Protein AF-W9Y4W4-F1 (afdb_monomer)

Structure (mmCIF, N/CA/C/O backbone):
data_AF-W9Y4W4-F1
#
_entry.id   AF-W9Y4W4-F1
#
loop_
_atom_site.group_PDB
_atom_site.id
_atom_site.type_symbol
_atom_site.label_atom_id
_atom_site.label_alt_id
_atom_site.label_comp_id
_atom_site.label_asym_id
_atom_site.label_entity_id
_atom_site.label_seq_id
_atom_site.pdbx_PDB_ins_code
_atom_site.Cartn_x
_atom_site.Cartn_y
_atom_site.Cartn_z
_atom_site.occupancy
_atom_site.B_iso_or_equiv
_atom_site.auth_seq_id
_atom_site.auth_comp_id
_atom_site.auth_asym_id
_atom_site.auth_atom_id
_atom_site.pdbx_PDB_model_num
ATOM 1 N N . MET A 1 1 ? -13.163 1.818 -2.578 1.00 93.75 1 MET A N 1
ATOM 2 C CA . MET A 1 1 ? -12.988 0.353 -2.459 1.00 93.75 1 MET A CA 1
ATOM 3 C C . MET A 1 1 ? -12.973 0.001 -0.982 1.00 93.75 1 MET A C 1
ATOM 5 O O . MET A 1 1 ? -12.399 0.767 -0.214 1.00 93.75 1 MET A O 1
ATOM 9 N N . GLU A 1 2 ? -13.609 -1.094 -0.574 1.00 96.19 2 GLU A N 1
ATOM 10 C CA . GLU A 1 2 ? -13.559 -1.544 0.822 1.00 96.19 2 GLU A CA 1
ATOM 11 C C . GLU A 1 2 ? -12.212 -2.190 1.149 1.00 96.19 2 GLU A C 1
ATOM 13 O O . GLU A 1 2 ? -11.606 -2.864 0.308 1.00 96.19 2 GLU A O 1
ATOM 18 N N . GLY A 1 3 ? -11.747 -1.978 2.376 1.00 96.75 3 GLY A N 1
ATOM 19 C CA . GLY A 1 3 ? -10.592 -2.680 2.899 1.00 96.75 3 GLY A CA 1
ATOM 20 C C . GLY A 1 3 ? -10.661 -2.939 4.397 1.00 96.75 3 GLY A C 1
ATOM 21 O O . GLY A 1 3 ? -11.363 -2.245 5.141 1.00 96.75 3 GLY A O 1
ATOM 22 N N . ARG A 1 4 ? -9.916 -3.952 4.841 1.00 97.06 4 ARG A N 1
ATOM 23 C CA . ARG A 1 4 ? -9.850 -4.387 6.238 1.00 97.06 4 ARG A CA 1
ATOM 24 C C . ARG A 1 4 ? -8.470 -4.906 6.640 1.00 97.06 4 ARG A C 1
ATOM 26 O O . ARG A 1 4 ? -7.630 -5.224 5.799 1.00 97.06 4 ARG A O 1
ATOM 33 N N . CYS A 1 5 ? -8.241 -5.019 7.946 1.00 97.50 5 CYS A N 1
ATOM 34 C CA . CYS A 1 5 ? -7.154 -5.843 8.479 1.00 97.50 5 CYS A CA 1
ATOM 35 C C . CYS A 1 5 ? -7.545 -7.329 8.561 1.00 97.50 5 CYS A C 1
ATOM 37 O O . CYS A 1 5 ? -8.724 -7.669 8.469 1.00 97.50 5 CYS A O 1
ATOM 39 N N . GLN A 1 6 ? -6.572 -8.209 8.819 1.00 96.88 6 GLN A N 1
ATOM 40 C CA . GLN A 1 6 ? -6.800 -9.655 8.930 1.00 96.88 6 GLN A CA 1
ATOM 41 C C . GLN A 1 6 ? -7.912 -10.018 9.930 1.00 96.88 6 GLN A C 1
ATOM 43 O O . GLN A 1 6 ? -8.787 -10.805 9.592 1.00 96.88 6 GLN A O 1
ATOM 48 N N . CYS A 1 7 ? -7.917 -9.427 11.131 1.00 95.62 7 CYS A N 1
ATOM 49 C CA . CYS A 1 7 ? -8.931 -9.724 12.153 1.00 95.62 7 CYS A CA 1
ATOM 50 C C . CYS A 1 7 ? -10.261 -8.971 11.971 1.00 95.62 7 CYS A C 1
ATOM 52 O O . CYS A 1 7 ? -11.157 -9.100 12.798 1.00 95.62 7 CYS A O 1
ATOM 54 N N . GLY A 1 8 ? -10.390 -8.122 10.945 1.00 93.31 8 GLY A N 1
ATOM 55 C CA . GLY A 1 8 ? -11.617 -7.372 10.660 1.00 93.31 8 GLY A CA 1
ATOM 56 C C . GLY A 1 8 ? -11.954 -6.224 11.623 1.00 93.31 8 GLY A C 1
ATOM 57 O O . GLY A 1 8 ? -12.929 -5.513 11.373 1.00 93.31 8 GLY A O 1
ATOM 58 N N . ALA A 1 9 ? -11.160 -6.003 12.677 1.00 92.94 9 ALA A N 1
ATOM 59 C CA . ALA A 1 9 ? -11.356 -4.902 13.625 1.00 92.94 9 ALA A CA 1
ATOM 60 C C . ALA A 1 9 ? -11.150 -3.522 12.980 1.00 92.94 9 ALA A C 1
ATOM 62 O O . ALA A 1 9 ? -11.857 -2.568 13.298 1.00 92.94 9 ALA A O 1
ATOM 63 N N . VAL A 1 10 ? -10.203 -3.428 12.039 1.00 94.81 10 VAL A N 1
ATOM 64 C CA . VAL A 1 10 ? -10.016 -2.231 11.216 1.00 94.81 10 VAL A CA 1
ATOM 65 C C . VAL A 1 10 ? -10.739 -2.410 9.891 1.00 94.81 10 VAL A C 1
ATOM 67 O O . VAL A 1 10 ? -10.433 -3.352 9.159 1.00 94.81 10 VAL A O 1
ATOM 70 N N . ARG A 1 11 ? -11.643 -1.485 9.562 1.00 95.62 11 ARG A N 1
ATOM 71 C CA . ARG A 1 11 ? -12.344 -1.390 8.274 1.00 95.62 11 ARG A CA 1
ATOM 72 C C . ARG A 1 11 ? -12.311 0.047 7.765 1.00 95.62 11 ARG A C 1
ATOM 74 O O . ARG A 1 11 ? -12.358 1.001 8.542 1.00 95.62 11 ARG A O 1
ATOM 81 N N . PHE A 1 12 ? -12.204 0.210 6.454 1.00 95.62 12 PHE A N 1
ATOM 82 C CA . PHE A 1 12 ? -12.155 1.521 5.818 1.00 95.62 12 PHE A CA 1
ATOM 83 C C . PHE A 1 12 ? -12.656 1.466 4.378 1.00 95.62 12 PHE A C 1
ATOM 85 O O . PHE A 1 12 ? -12.618 0.426 3.723 1.00 95.62 12 PHE A O 1
ATOM 92 N N . THR A 1 13 ? -13.088 2.618 3.871 1.00 95.81 13 THR A N 1
ATOM 93 C CA . THR A 1 13 ? -13.422 2.793 2.455 1.00 95.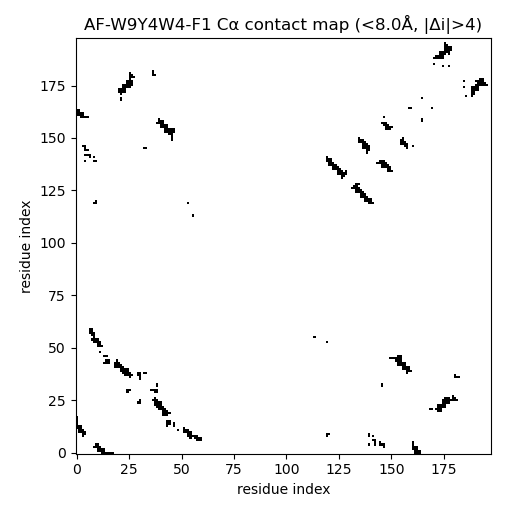81 13 THR A CA 1
ATOM 94 C C . THR A 1 13 ? -12.447 3.773 1.819 1.00 95.81 13 THR A C 1
ATOM 96 O O . THR A 1 13 ? -12.299 4.906 2.276 1.00 95.81 13 THR A O 1
ATOM 99 N N . THR A 1 14 ? -11.766 3.345 0.757 1.00 96.00 14 THR A N 1
ATOM 100 C CA . THR A 1 14 ? -10.918 4.231 -0.048 1.00 96.00 14 THR A CA 1
ATOM 101 C C . THR A 1 14 ? -11.782 5.210 -0.858 1.00 96.00 14 THR A C 1
ATOM 103 O O . THR A 1 14 ? -12.896 4.852 -1.255 1.00 96.00 14 THR A O 1
ATOM 106 N N . PRO A 1 15 ? -11.284 6.424 -1.164 1.00 95.62 15 PRO A N 1
ATOM 107 C CA . PRO A 1 15 ? -12.077 7.486 -1.793 1.00 95.62 15 PRO A CA 1
ATOM 108 C C . PRO A 1 15 ? -12.501 7.193 -3.239 1.00 95.62 15 PRO A C 1
ATOM 110 O O . PRO A 1 15 ? -13.361 7.886 -3.770 1.00 95.62 15 PRO A O 1
ATOM 113 N N . LEU A 1 16 ? -11.906 6.186 -3.887 1.00 96.31 16 LEU A N 1
ATOM 114 C CA . LEU A 1 16 ? -12.218 5.787 -5.260 1.00 96.31 16 LEU A CA 1
ATOM 115 C C . LEU A 1 16 ? -12.533 4.290 -5.328 1.00 96.31 16 LEU A C 1
ATOM 117 O O . LEU A 1 16 ? -12.029 3.489 -4.538 1.00 96.31 16 LEU A O 1
ATOM 121 N N . ALA A 1 17 ? -13.345 3.885 -6.305 1.00 94.44 17 ALA A N 1
ATOM 122 C CA . ALA A 1 17 ? -13.638 2.472 -6.555 1.00 94.44 17 ALA A CA 1
ATOM 123 C C . ALA A 1 17 ? -12.413 1.693 -7.069 1.00 94.44 17 ALA A C 1
ATOM 125 O O . ALA A 1 17 ? -12.273 0.516 -6.756 1.00 94.44 17 ALA A O 1
ATOM 126 N N . ARG A 1 18 ? -11.506 2.358 -7.796 1.00 96.12 18 ARG A N 1
ATOM 127 C CA . ARG A 1 18 ? -10.230 1.808 -8.279 1.00 96.12 18 ARG A CA 1
ATOM 128 C C . ARG A 1 18 ? -9.067 2.731 -7.891 1.00 96.12 18 ARG A C 1
ATOM 130 O O . ARG A 1 18 ? -9.280 3.941 -7.786 1.00 96.12 18 ARG A O 1
ATOM 137 N N . PRO A 1 19 ? -7.862 2.191 -7.645 1.00 97.44 19 PRO A N 1
ATOM 138 C CA . PRO A 1 19 ? -6.683 3.000 -7.358 1.00 97.44 19 PRO A CA 1
ATOM 139 C C . PRO A 1 19 ? -6.225 3.791 -8.585 1.00 97.44 19 PRO A C 1
ATOM 141 O O . PRO A 1 19 ? -6.471 3.397 -9.722 1.00 97.44 19 PRO A O 1
ATOM 144 N N . LEU A 1 20 ? -5.509 4.887 -8.341 1.00 96.25 20 LEU A N 1
ATOM 145 C CA . LEU A 1 20 ? -4.859 5.691 -9.379 1.00 96.25 20 LEU A CA 1
ATOM 146 C C . LEU A 1 20 ? -3.700 4.935 -10.036 1.00 96.25 20 LEU A C 1
ATOM 148 O O . LEU A 1 20 ? -3.440 5.106 -11.222 1.00 96.25 20 LEU A O 1
ATOM 152 N N . LYS A 1 21 ? -2.981 4.129 -9.248 1.00 95.81 21 LYS A N 1
ATOM 153 C CA . LYS A 1 21 ? -1.865 3.301 -9.711 1.00 95.81 21 LYS A CA 1
ATOM 154 C C . LYS A 1 21 ? -1.644 2.120 -8.770 1.00 95.81 21 LYS A C 1
ATOM 156 O O . LYS A 1 21 ? -1.859 2.242 -7.562 1.00 95.81 21 LYS A O 1
ATOM 161 N N . MET A 1 22 ? -1.186 1.004 -9.325 1.00 97.31 22 MET A N 1
ATOM 162 C CA . MET A 1 22 ? -0.750 -0.177 -8.583 1.00 97.31 22 MET A CA 1
ATOM 163 C C . MET A 1 22 ? 0.762 -0.336 -8.708 1.00 97.31 22 MET A C 1
ATOM 165 O O . MET A 1 22 ? 1.320 -0.183 -9.793 1.00 97.31 22 MET A O 1
ATOM 169 N N . TYR A 1 23 ? 1.413 -0.665 -7.595 1.00 97.38 23 TYR A N 1
ATOM 170 C CA . TYR A 1 23 ? 2.838 -0.965 -7.550 1.00 97.38 23 TYR A CA 1
ATOM 171 C C . TYR A 1 23 ? 3.098 -2.321 -6.906 1.00 97.38 23 TYR A C 1
ATOM 173 O O . TYR A 1 23 ? 2.574 -2.625 -5.829 1.00 97.38 23 TYR A O 1
ATOM 181 N N . VAL A 1 24 ? 3.996 -3.081 -7.529 1.00 98.12 24 VAL A N 1
ATOM 182 C CA . VAL A 1 24 ? 4.630 -4.271 -6.957 1.00 98.12 24 VAL A CA 1
ATOM 183 C C . VAL A 1 24 ? 6.098 -3.937 -6.705 1.00 98.12 24 VAL A C 1
ATOM 185 O O . VAL A 1 24 ? 6.908 -3.849 -7.628 1.00 98.12 24 VAL A O 1
ATOM 188 N N . CYS A 1 25 ? 6.449 -3.699 -5.443 1.00 97.12 25 CYS A N 1
ATOM 189 C CA . CYS A 1 25 ? 7.786 -3.261 -5.054 1.00 97.12 25 CYS A CA 1
ATOM 190 C C . CYS A 1 25 ? 8.626 -4.412 -4.499 1.00 97.12 25 CYS A C 1
ATOM 192 O O . CYS A 1 25 ? 8.253 -5.055 -3.515 1.00 97.12 25 CYS A O 1
ATOM 194 N N . HIS A 1 26 ? 9.807 -4.609 -5.084 1.00 97.81 26 HIS A N 1
ATOM 195 C CA . HIS A 1 26 ? 10.728 -5.705 -4.759 1.00 97.81 26 HIS A CA 1
ATOM 196 C C . HIS A 1 26 ? 11.852 -5.297 -3.793 1.00 97.81 26 HIS A C 1
ATOM 198 O O . HIS A 1 26 ? 12.770 -6.073 -3.519 1.00 97.81 26 HIS A O 1
ATOM 204 N N . CYS A 1 27 ? 11.823 -4.072 -3.258 1.00 94.56 27 CYS A N 1
ATOM 205 C CA . CYS A 1 27 ? 12.854 -3.615 -2.330 1.00 94.56 27 CYS A CA 1
ATOM 206 C C . CYS A 1 27 ? 12.782 -4.359 -0.983 1.00 94.56 27 CYS A C 1
ATOM 208 O O . CYS A 1 27 ? 11.729 -4.850 -0.569 1.00 94.56 27 CYS A O 1
ATOM 210 N N . LEU A 1 28 ? 13.908 -4.417 -0.261 1.00 93.50 28 LEU A N 1
ATOM 211 C CA . LEU A 1 28 ? 13.979 -5.128 1.023 1.00 93.50 28 LEU A CA 1
ATOM 212 C C . LEU A 1 28 ? 13.028 -4.554 2.078 1.00 93.50 28 LEU A C 1
ATOM 214 O O . LEU A 1 28 ? 12.517 -5.307 2.898 1.00 93.50 28 LEU A O 1
ATOM 218 N N . GLU A 1 29 ? 12.764 -3.248 2.050 1.00 91.38 29 GLU A N 1
ATOM 219 C CA . GLU A 1 29 ? 11.832 -2.616 2.987 1.00 91.38 29 GLU A CA 1
ATOM 220 C C . GLU A 1 29 ? 10.394 -3.082 2.742 1.00 91.38 29 GLU A C 1
ATOM 222 O O . GLU A 1 29 ? 9.710 -3.502 3.670 1.00 91.38 29 GLU A O 1
ATOM 227 N N . CYS A 1 30 ? 9.947 -3.098 1.483 1.00 93.50 30 CYS A N 1
ATOM 228 C CA . CYS A 1 30 ? 8.617 -3.586 1.126 1.00 93.50 30 CYS A CA 1
ATOM 229 C C . CYS A 1 30 ? 8.465 -5.086 1.394 1.00 93.50 30 CYS A C 1
ATOM 231 O O . CYS A 1 30 ? 7.404 -5.507 1.852 1.00 93.50 30 CYS A O 1
ATOM 233 N N . ARG A 1 31 ? 9.524 -5.879 1.192 1.00 96.12 31 ARG A N 1
ATOM 234 C CA . ARG A 1 31 ? 9.557 -7.301 1.569 1.00 96.12 31 ARG A CA 1
ATOM 235 C C . ARG A 1 31 ? 9.422 -7.506 3.074 1.00 96.12 31 ARG A C 1
ATOM 237 O O . ARG A 1 31 ? 8.567 -8.266 3.508 1.00 96.12 31 ARG A O 1
ATOM 244 N N . ARG A 1 32 ? 10.206 -6.785 3.881 1.00 93.62 32 ARG A N 1
ATOM 245 C CA . ARG A 1 32 ? 10.118 -6.833 5.352 1.00 93.62 32 ARG A CA 1
ATOM 246 C C . ARG A 1 32 ? 8.751 -6.392 5.848 1.00 93.62 32 ARG A C 1
ATOM 248 O O . ARG A 1 32 ? 8.171 -7.044 6.704 1.00 93.62 32 ARG A O 1
ATOM 255 N N . GLN A 1 33 ? 8.226 -5.306 5.290 1.00 92.06 33 GLN A N 1
ATOM 256 C CA . GLN A 1 33 ? 6.945 -4.760 5.706 1.00 92.06 33 GLN A CA 1
ATOM 257 C C . G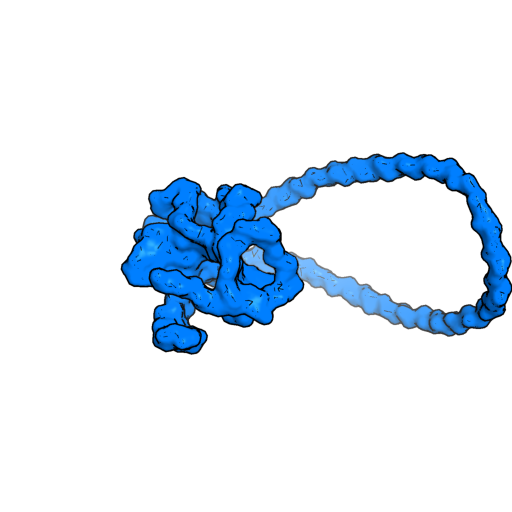LN A 1 33 ? 5.773 -5.704 5.415 1.00 92.06 33 GLN A C 1
ATOM 259 O O . GLN A 1 33 ? 4.829 -5.754 6.199 1.00 92.06 33 GLN A O 1
ATOM 264 N N . SER A 1 34 ? 5.806 -6.385 4.271 1.00 94.81 34 SER A N 1
ATOM 265 C CA . SER A 1 34 ? 4.752 -7.314 3.848 1.00 94.81 34 SER A CA 1
ATOM 266 C C . SER A 1 34 ? 4.975 -8.747 4.325 1.00 94.81 34 SER A C 1
ATOM 268 O O . SER A 1 34 ? 4.089 -9.571 4.136 1.00 94.81 34 SER A O 1
ATOM 270 N N . ALA A 1 35 ? 6.150 -9.047 4.890 1.00 96.12 35 ALA A N 1
ATOM 271 C CA . ALA A 1 35 ? 6.622 -10.408 5.137 1.00 96.12 35 ALA A CA 1
ATOM 272 C C . ALA A 1 35 ? 6.484 -11.329 3.901 1.00 96.12 35 ALA A C 1
ATOM 274 O O . ALA A 1 35 ? 6.226 -12.521 4.030 1.00 96.12 35 ALA A O 1
ATOM 275 N N . SER A 1 36 ? 6.653 -10.774 2.694 1.00 97.31 36 SER A N 1
ATOM 276 C CA . SER A 1 36 ? 6.447 -11.470 1.417 1.00 97.31 36 SER A CA 1
ATOM 277 C C . SER A 1 36 ? 7.614 -11.248 0.443 1.00 97.31 36 SER A C 1
ATOM 279 O O . SER A 1 36 ? 8.563 -10.502 0.716 1.00 97.31 36 SER A O 1
ATOM 281 N N . ALA A 1 37 ? 7.568 -11.912 -0.715 1.00 97.81 37 ALA A N 1
ATOM 282 C CA . ALA A 1 37 ? 8.551 -11.767 -1.789 1.00 97.81 37 ALA A CA 1
ATOM 283 C C . ALA A 1 37 ? 8.599 -10.342 -2.371 1.00 97.81 37 ALA A C 1
ATOM 285 O O . ALA A 1 37 ? 9.634 -9.922 -2.889 1.00 97.81 37 ALA A O 1
ATOM 286 N N . PHE A 1 38 ? 7.505 -9.590 -2.240 1.00 98.00 38 PHE A N 1
ATOM 287 C CA . PHE A 1 38 ? 7.347 -8.203 -2.671 1.00 98.00 38 PHE A CA 1
ATOM 288 C C . PHE A 1 38 ? 6.213 -7.532 -1.884 1.00 98.00 38 PHE A C 1
ATOM 290 O O . PHE A 1 38 ? 5.351 -8.200 -1.318 1.00 98.00 38 PHE A O 1
ATOM 297 N N . GLY A 1 39 ? 6.185 -6.199 -1.870 1.00 97.50 39 GLY A N 1
ATOM 298 C CA . GLY A 1 39 ? 5.056 -5.436 -1.337 1.00 97.50 39 GLY A CA 1
ATOM 299 C C . GLY A 1 39 ? 4.112 -4.981 -2.447 1.00 97.50 39 GLY A C 1
ATOM 300 O O . GLY A 1 39 ? 4.552 -4.318 -3.383 1.00 97.50 39 GLY A O 1
ATOM 301 N N . VAL A 1 40 ? 2.816 -5.272 -2.309 1.00 98.06 40 VAL A N 1
ATOM 302 C CA . VAL A 1 40 ? 1.760 -4.742 -3.188 1.00 98.06 40 VAL A CA 1
ATOM 303 C C . VAL A 1 40 ? 1.167 -3.486 -2.566 1.00 98.06 40 VAL A C 1
ATOM 305 O O 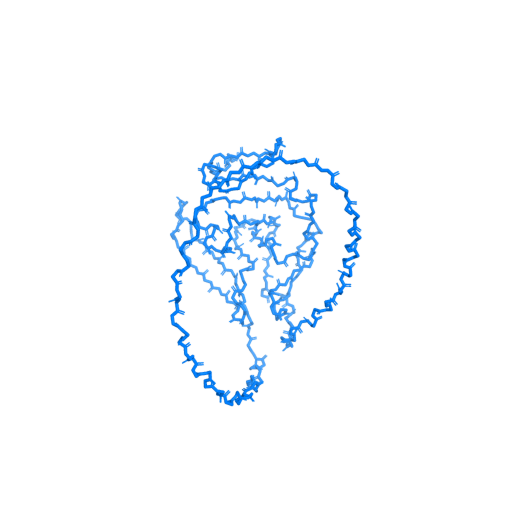. VAL A 1 40 ? 0.783 -3.480 -1.392 1.00 98.06 40 VAL A O 1
ATOM 308 N N . THR A 1 41 ? 1.098 -2.403 -3.331 1.00 97.12 41 THR A N 1
ATOM 309 C CA . THR A 1 41 ? 0.552 -1.122 -2.873 1.00 97.12 41 THR A CA 1
ATOM 310 C C . THR A 1 41 ? -0.350 -0.502 -3.932 1.00 97.12 41 THR A C 1
ATOM 312 O O . THR A 1 41 ? 0.011 -0.434 -5.103 1.00 97.12 41 THR A O 1
ATOM 315 N N . ALA A 1 42 ? -1.496 -0.006 -3.484 1.00 97.75 42 ALA A N 1
ATOM 316 C CA . ALA A 1 42 ? -2.479 0.717 -4.267 1.00 97.75 42 ALA A CA 1
ATOM 317 C C . ALA A 1 42 ? -2.449 2.204 -3.893 1.00 97.75 42 ALA A C 1
ATOM 319 O O . ALA A 1 42 ? -2.526 2.561 -2.713 1.00 97.75 42 ALA A O 1
ATOM 320 N N . ILE A 1 43 ? -2.327 3.076 -4.890 1.00 97.00 43 ILE A N 1
ATOM 321 C CA . ILE A 1 43 ? -2.268 4.525 -4.693 1.00 97.00 43 ILE A CA 1
ATOM 322 C C . ILE A 1 43 ? -3.668 5.119 -4.804 1.00 97.00 43 ILE A C 1
ATOM 324 O O . ILE A 1 43 ? -4.355 4.924 -5.804 1.00 97.00 43 ILE A O 1
ATOM 328 N N . PHE A 1 44 ? -4.071 5.887 -3.797 1.00 97.44 44 PHE A N 1
ATOM 329 C CA . PHE A 1 44 ? -5.332 6.629 -3.775 1.00 97.44 44 PHE A CA 1
ATOM 330 C C . PHE A 1 44 ? -5.078 8.110 -3.455 1.00 97.44 44 PHE A C 1
ATOM 332 O O . PHE A 1 44 ? -4.043 8.429 -2.856 1.00 97.44 44 PHE A O 1
ATOM 339 N N . PRO A 1 45 ? -6.012 9.022 -3.801 1.00 96.69 45 PRO A N 1
ATOM 340 C CA . PRO A 1 45 ? -6.028 10.371 -3.239 1.00 96.69 45 PRO A CA 1
ATOM 341 C C . PRO A 1 45 ? -5.938 10.338 -1.712 1.00 96.69 45 PRO A C 1
ATOM 343 O O . PRO A 1 45 ? -6.373 9.368 -1.086 1.00 96.69 45 PRO A O 1
ATOM 346 N N . ALA A 1 46 ? -5.379 11.387 -1.112 1.00 93.88 46 ALA A N 1
ATOM 347 C CA . ALA A 1 46 ? -5.215 11.442 0.335 1.00 93.88 46 ALA A CA 1
ATOM 348 C C . ALA A 1 46 ? -6.551 11.254 1.086 1.00 93.88 46 ALA A C 1
ATOM 350 O O . ALA A 1 46 ? -7.535 11.938 0.810 1.00 93.88 46 ALA A O 1
ATOM 351 N N . PHE A 1 47 ? -6.571 10.333 2.053 1.00 93.56 47 PHE A N 1
ATOM 352 C CA . PHE A 1 47 ? -7.677 10.134 2.993 1.00 93.56 47 PHE A CA 1
ATOM 353 C C . PHE A 1 47 ? -7.146 9.663 4.355 1.00 93.56 47 PHE A C 1
ATOM 355 O O . PHE A 1 47 ? -6.006 9.209 4.458 1.00 93.56 47 PHE A O 1
ATOM 362 N N . SER A 1 48 ? -7.964 9.781 5.405 1.00 90.75 48 SER A N 1
ATOM 363 C CA . SER A 1 48 ? -7.595 9.386 6.771 1.00 90.75 48 SER A CA 1
ATOM 364 C C . SER A 1 48 ? -8.401 8.182 7.250 1.00 90.75 48 SER A C 1
ATOM 366 O O . SER A 1 48 ? -9.620 8.131 7.064 1.00 90.75 48 SER A O 1
ATOM 368 N N . LEU A 1 49 ? -7.725 7.241 7.919 1.00 89.81 49 LEU A N 1
ATOM 369 C CA . LEU A 1 49 ? -8.370 6.103 8.581 1.00 89.81 49 LEU A CA 1
ATOM 370 C C . LEU A 1 49 ? -9.079 6.505 9.879 1.00 89.81 49 LEU A C 1
ATOM 372 O O . LEU A 1 49 ? -10.071 5.881 10.239 1.00 89.81 49 LEU A O 1
ATOM 376 N N . SER A 1 50 ? -8.625 7.569 10.548 1.00 78.12 50 SER A N 1
ATOM 377 C CA . SER A 1 50 ? -9.207 8.036 11.815 1.00 78.12 50 SER A CA 1
ATOM 378 C C . SER A 1 50 ? -10.666 8.491 11.680 1.00 78.12 50 SER A C 1
ATOM 380 O O . SER A 1 50 ? -11.386 8.544 12.667 1.00 78.12 50 SER A O 1
ATOM 382 N N . ASN A 1 51 ? -11.123 8.785 10.458 1.00 74.62 51 ASN A N 1
ATOM 383 C CA . ASN A 1 51 ? -12.495 9.222 10.182 1.00 74.62 51 ASN A CA 1
ATOM 384 C C . ASN A 1 51 ? -13.451 8.054 9.855 1.00 74.62 51 ASN A C 1
ATOM 386 O O . ASN A 1 51 ? -14.567 8.291 9.396 1.00 74.62 51 ASN A O 1
ATOM 390 N N . GLN A 1 52 ? -13.019 6.800 10.016 1.00 74.88 52 GLN A N 1
ATOM 391 C CA . GLN A 1 52 ? -13.769 5.610 9.597 1.00 74.88 52 GLN A CA 1
ATOM 392 C C . GLN A 1 52 ? -14.375 4.887 10.809 1.00 74.88 52 GLN A C 1
ATOM 394 O O . GLN A 1 52 ? -13.719 4.741 11.841 1.00 74.88 52 GLN A O 1
ATOM 399 N N . LYS A 1 53 ? -15.619 4.401 10.683 1.00 70.88 53 LYS A N 1
ATOM 400 C CA . LYS A 1 53 ? -16.275 3.600 11.731 1.00 70.88 53 LYS A CA 1
ATOM 401 C C . LYS A 1 53 ? -15.594 2.233 11.834 1.00 70.88 53 LYS A C 1
ATOM 403 O O . LYS A 1 53 ? -15.605 1.477 10.866 1.00 70.88 53 LYS A O 1
ATOM 408 N N . GLN A 1 54 ? -15.026 1.925 12.997 1.00 81.44 54 GLN A N 1
ATOM 409 C CA . GLN A 1 54 ? -14.351 0.649 13.250 1.00 81.44 54 GLN A CA 1
ATOM 410 C C . GLN A 1 54 ? -15.317 -0.390 13.826 1.00 81.44 54 GLN A C 1
ATOM 412 O O . GLN A 1 54 ? -16.260 -0.043 14.542 1.00 81.44 54 GLN A O 1
ATOM 417 N N . SER A 1 55 ? -15.098 -1.664 13.488 1.00 65.12 55 SER A N 1
ATOM 418 C CA . SER A 1 55 ? -15.910 -2.770 14.005 1.00 65.12 55 SER A CA 1
ATOM 419 C C . SER A 1 55 ? -15.440 -3.140 15.409 1.00 65.12 55 SER A C 1
ATOM 421 O O . SER A 1 55 ? -14.251 -3.372 15.616 1.00 65.12 55 SER A O 1
ATOM 423 N N . ARG A 1 56 ? -16.376 -3.221 16.361 1.00 60.22 56 ARG A N 1
ATOM 424 C CA . ARG A 1 56 ? -16.100 -3.579 17.766 1.00 60.22 56 ARG A CA 1
ATOM 425 C C . ARG A 1 56 ? -15.938 -5.081 18.003 1.00 60.22 56 ARG A C 1
ATOM 427 O O . ARG A 1 56 ? -15.442 -5.470 19.050 1.00 60.22 56 ARG A O 1
ATOM 434 N N . THR A 1 57 ? -16.319 -5.914 17.039 1.00 54.03 57 THR A N 1
ATOM 435 C CA . THR A 1 57 ? -16.223 -7.369 17.166 1.00 54.03 57 THR A CA 1
ATOM 436 C C . THR A 1 57 ? -15.115 -7.866 16.249 1.00 54.03 57 THR A C 1
ATOM 438 O O . THR A 1 57 ? -15.265 -7.865 15.025 1.00 54.03 57 THR A O 1
ATOM 441 N N . ALA A 1 58 ? -13.985 -8.256 16.839 1.00 52.06 58 ALA A N 1
ATOM 442 C CA . ALA A 1 58 ? -12.953 -9.039 16.171 1.00 52.06 58 ALA A CA 1
ATOM 443 C C . ALA A 1 58 ? -13.400 -10.508 16.117 1.00 52.06 58 ALA A C 1
ATOM 445 O O . ALA A 1 58 ? -12.765 -11.379 16.697 1.00 52.06 58 ALA A O 1
ATOM 446 N N . THR A 1 59 ? -14.537 -10.795 15.485 1.00 46.25 59 THR A N 1
ATOM 447 C CA . THR A 1 59 ? -14.883 -12.178 15.162 1.00 46.25 59 THR A CA 1
ATOM 448 C C . THR A 1 59 ? -14.093 -12.555 13.921 1.00 46.25 59 THR A C 1
ATOM 450 O O . THR A 1 59 ? -14.275 -11.970 12.851 1.00 46.25 59 THR A O 1
ATOM 453 N N . VAL A 1 60 ? -13.168 -13.502 14.082 1.00 46.38 60 VAL A N 1
ATOM 454 C CA . VAL A 1 60 ? -12.535 -14.185 12.953 1.00 46.38 60 VAL A CA 1
ATOM 455 C C . VAL A 1 60 ? -13.676 -14.726 12.082 1.00 46.38 60 VAL A C 1
ATOM 457 O O . VAL A 1 60 ? -14.535 -15.427 12.617 1.00 46.38 60 VAL A O 1
ATOM 460 N N . PRO A 1 61 ? -13.771 -14.363 10.791 1.00 44.16 61 PRO A N 1
ATOM 461 C CA . PRO A 1 61 ? -14.762 -14.978 9.927 1.00 44.16 61 PRO A CA 1
ATOM 462 C C . PRO A 1 61 ? -14.429 -16.467 9.828 1.00 44.16 61 PRO A C 1
ATOM 464 O O . PRO A 1 61 ? -13.309 -16.823 9.461 1.00 44.16 61 PRO A O 1
ATOM 467 N N . GLU A 1 62 ? -15.390 -17.309 10.198 1.00 38.81 62 GLU A N 1
ATOM 468 C CA . GLU A 1 62 ? -15.345 -18.749 9.975 1.00 38.81 62 GLU A CA 1
ATOM 469 C C . GLU A 1 62 ? -15.164 -18.966 8.468 1.00 38.81 62 GLU A C 1
ATOM 471 O O . GLU A 1 62 ? -16.013 -18.589 7.657 1.00 38.81 62 GLU A O 1
ATOM 476 N N . VAL A 1 63 ? -13.984 -19.442 8.077 1.00 43.03 63 VAL A N 1
ATOM 477 C CA . VAL A 1 63 ? -13.715 -19.819 6.694 1.00 43.03 63 VAL A CA 1
ATOM 478 C C . VAL A 1 63 ? -14.458 -21.125 6.443 1.00 43.03 63 VAL A C 1
ATOM 480 O O . VAL A 1 63 ? -14.074 -22.160 6.975 1.00 43.03 63 VAL A O 1
ATOM 483 N N . GLU A 1 64 ? -15.534 -21.088 5.655 1.00 36.41 64 GLU A N 1
ATOM 484 C CA . GLU A 1 64 ? -16.121 -22.314 5.114 1.00 36.41 64 GLU A CA 1
ATOM 485 C C . GLU A 1 64 ? -15.094 -22.953 4.167 1.00 36.41 64 GLU A C 1
ATOM 487 O O . GLU A 1 64 ? -14.909 -22.525 3.022 1.00 36.41 64 GLU A O 1
ATOM 492 N N . GLU A 1 65 ? -14.383 -23.964 4.668 1.00 40.22 65 GLU A N 1
ATOM 493 C CA . GLU A 1 65 ? -13.629 -24.908 3.852 1.00 40.22 65 GLU A CA 1
ATOM 494 C C . GLU A 1 65 ? -14.622 -25.615 2.926 1.00 40.22 65 GLU A C 1
ATOM 496 O O . GLU A 1 65 ? -15.380 -26.500 3.319 1.00 40.22 65 GLU A O 1
ATOM 501 N N . THR A 1 66 ? -14.656 -25.191 1.665 1.00 37.19 66 THR A N 1
ATOM 502 C CA . THR A 1 66 ? -15.326 -25.973 0.632 1.00 37.19 66 THR A CA 1
ATOM 503 C C . THR A 1 66 ? -14.378 -27.090 0.223 1.00 37.19 66 THR A C 1
ATOM 505 O O . THR A 1 66 ? -13.450 -26.890 -0.563 1.00 37.19 66 THR A O 1
ATOM 508 N N . ASP A 1 67 ? -14.608 -28.273 0.794 1.00 38.53 67 ASP A N 1
ATOM 509 C CA . ASP A 1 67 ? -13.952 -29.520 0.410 1.00 38.53 67 ASP A CA 1
ATOM 510 C C . ASP A 1 67 ? -14.108 -29.749 -1.097 1.00 38.53 67 ASP A C 1
ATOM 512 O O . ASP A 1 67 ? -15.128 -30.229 -1.605 1.00 38.53 67 ASP A O 1
ATOM 516 N N . SER A 1 68 ? -13.061 -29.411 -1.842 1.00 41.19 68 SER A N 1
ATOM 517 C CA . SER A 1 68 ? -12.930 -29.781 -3.242 1.00 41.19 68 SER A CA 1
ATOM 518 C C . SER A 1 68 ? -12.498 -31.243 -3.297 1.00 41.19 68 SER A C 1
ATOM 520 O O . SER A 1 68 ? -11.314 -31.576 -3.322 1.00 41.19 68 SER A O 1
ATOM 522 N N . LYS A 1 69 ? -13.495 -32.138 -3.311 1.00 35.53 69 LYS A N 1
ATOM 523 C CA . LYS A 1 69 ? -13.314 -33.557 -3.639 1.00 35.53 69 LYS A CA 1
ATOM 524 C C . LYS A 1 69 ? -12.498 -33.685 -4.923 1.00 35.53 69 LYS A C 1
ATOM 526 O O . LYS A 1 69 ? -12.956 -33.343 -6.011 1.00 35.53 69 LYS A O 1
ATOM 531 N N . THR A 1 70 ? -11.279 -34.187 -4.781 1.00 36.75 70 THR A N 1
ATOM 532 C CA . THR A 1 70 ? -10.412 -34.565 -5.892 1.00 36.75 70 THR A CA 1
ATOM 533 C C . THR A 1 70 ? -10.722 -36.016 -6.248 1.00 36.75 70 THR A C 1
ATOM 535 O O . THR A 1 70 ? -10.227 -36.941 -5.606 1.00 36.75 70 THR A O 1
ATOM 538 N N . ASP A 1 71 ? -11.547 -36.237 -7.272 1.00 36.06 71 ASP A N 1
ATOM 539 C CA . ASP A 1 71 ? -11.713 -37.568 -7.861 1.00 36.06 71 ASP A CA 1
ATOM 540 C C . ASP A 1 71 ? -10.465 -37.907 -8.685 1.00 36.06 71 ASP A C 1
ATOM 542 O O . ASP A 1 71 ? -10.357 -37.628 -9.880 1.00 36.06 71 ASP A O 1
ATOM 546 N N . SER A 1 72 ? -9.489 -38.514 -8.013 1.00 39.12 72 SER A N 1
ATOM 547 C CA . SER A 1 72 ? -8.352 -39.165 -8.654 1.00 39.12 72 SER A CA 1
ATOM 548 C C . SER A 1 72 ? -8.821 -40.496 -9.240 1.00 39.12 72 SER A C 1
ATOM 550 O O . SER A 1 72 ? -8.850 -41.516 -8.555 1.00 39.12 72 SER A O 1
ATOM 552 N N . LYS A 1 73 ? -9.206 -40.493 -10.520 1.00 36.09 73 LYS A N 1
ATOM 553 C CA . LYS A 1 73 ? -9.314 -41.724 -11.310 1.00 36.09 73 LYS A CA 1
ATOM 554 C C . LYS A 1 73 ? -7.935 -42.112 -11.831 1.00 36.09 73 LYS A C 1
ATOM 556 O O . LYS A 1 73 ? -7.409 -41.524 -12.771 1.00 36.09 73 LYS A O 1
ATOM 561 N N . THR A 1 74 ? -7.368 -43.113 -11.179 1.00 35.28 74 THR A N 1
ATOM 562 C CA . THR A 1 74 ? -6.270 -43.949 -11.652 1.00 35.28 74 THR A CA 1
ATOM 563 C C . THR A 1 74 ? -6.762 -44.810 -12.811 1.00 35.28 74 THR A C 1
ATOM 565 O O . THR A 1 74 ? -7.724 -45.550 -12.641 1.00 35.28 74 THR A O 1
ATOM 568 N N . ASP A 1 75 ? -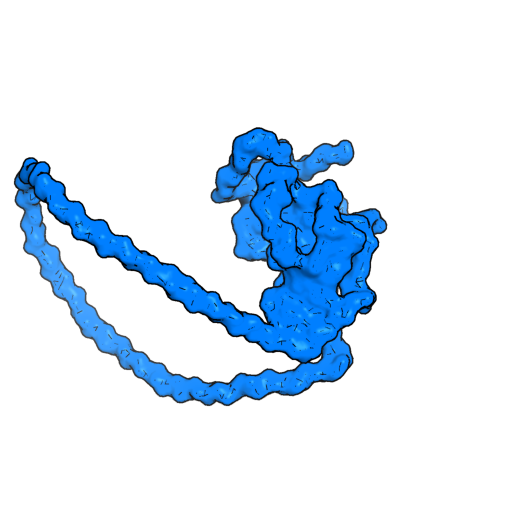6.065 -44.783 -13.944 1.00 36.53 75 ASP A N 1
ATOM 569 C CA . ASP A 1 75 ? -6.071 -45.897 -14.892 1.00 36.53 75 ASP A CA 1
ATOM 570 C C . ASP A 1 75 ? -4.627 -46.219 -15.274 1.00 36.53 75 ASP A C 1
ATOM 572 O O . ASP A 1 75 ? -3.899 -45.430 -15.877 1.00 36.53 75 ASP A O 1
ATOM 576 N N . SER A 1 76 ? -4.203 -47.397 -14.832 1.00 38.25 76 SER A N 1
ATOM 577 C CA . SER A 1 76 ? -2.910 -48.000 -15.103 1.00 38.25 76 SER A CA 1
ATOM 578 C C . SER A 1 76 ? -2.846 -48.515 -16.539 1.00 38.25 76 SER A C 1
ATOM 580 O O . SER A 1 76 ? -3.759 -49.207 -16.990 1.00 38.25 76 SER A O 1
ATOM 582 N N . LYS A 1 77 ? -1.710 -48.311 -17.214 1.00 35.03 77 LYS A N 1
ATOM 583 C CA . LYS A 1 77 ? -1.182 -49.306 -18.154 1.00 35.03 77 LYS A CA 1
ATOM 584 C C . LYS A 1 77 ? 0.346 -49.241 -18.253 1.00 35.03 77 LYS A C 1
ATOM 586 O O . LYS A 1 77 ? 0.929 -48.210 -18.569 1.00 35.03 77 LYS A O 1
ATOM 591 N N . THR A 1 78 ? 0.912 -50.392 -17.910 1.00 31.83 78 THR A N 1
ATOM 592 C CA . THR A 1 78 ? 2.218 -51.014 -18.186 1.00 31.83 78 THR A CA 1
ATOM 593 C C . THR A 1 78 ? 2.731 -50.788 -19.626 1.00 31.83 78 THR A C 1
ATOM 595 O O . THR A 1 78 ? 1.948 -50.430 -20.498 1.00 31.83 78 THR A O 1
ATOM 598 N N . ASP A 1 79 ? 4.001 -50.936 -20.018 1.00 31.48 79 ASP A N 1
ATOM 599 C CA . ASP A 1 79 ? 5.169 -51.713 -19.570 1.00 31.48 79 ASP A CA 1
ATOM 600 C C . ASP A 1 79 ? 6.454 -50.988 -20.026 1.00 31.48 79 ASP A C 1
ATOM 602 O O . ASP A 1 79 ? 6.433 -50.339 -21.073 1.00 31.48 79 ASP A O 1
ATOM 606 N N . SER A 1 80 ? 7.589 -51.184 -19.342 1.00 39.34 80 SER A N 1
ATOM 607 C CA . SER A 1 80 ? 8.852 -51.642 -19.968 1.00 39.34 80 SER A CA 1
ATOM 608 C C . SER A 1 80 ? 10.000 -51.723 -18.958 1.00 39.34 80 SER A C 1
ATOM 610 O O . SER A 1 80 ? 10.333 -50.764 -18.269 1.00 39.34 80 SER A O 1
ATOM 612 N N . LYS A 1 81 ? 10.594 -52.917 -18.916 1.00 33.47 81 LYS A N 1
ATOM 613 C CA . LYS A 1 81 ? 11.781 -53.331 -18.164 1.00 33.47 81 LYS A CA 1
ATOM 614 C C . LYS A 1 81 ? 13.016 -52.480 -18.467 1.00 33.47 81 LYS A C 1
ATOM 616 O O . LYS A 1 81 ? 13.332 -52.293 -19.639 1.00 33.47 81 LYS A O 1
ATOM 621 N N . THR A 1 82 ? 13.821 -52.247 -17.432 1.00 34.62 82 THR A N 1
ATOM 622 C CA . THR A 1 82 ? 15.265 -52.522 -17.500 1.00 34.62 82 THR A CA 1
ATOM 623 C C . THR A 1 82 ? 15.833 -52.779 -16.108 1.00 34.62 82 THR A C 1
ATOM 625 O O . THR A 1 82 ? 15.631 -52.007 -15.175 1.00 34.62 82 THR A O 1
ATOM 628 N N . ASP A 1 83 ? 16.525 -53.909 -15.993 1.00 35.03 83 ASP A N 1
ATOM 629 C CA . ASP A 1 83 ? 17.177 -54.411 -14.792 1.00 35.03 83 ASP A CA 1
ATOM 630 C C . ASP A 1 83 ? 18.381 -53.556 -14.387 1.00 35.03 83 ASP A C 1
ATOM 632 O O . ASP A 1 83 ? 19.228 -53.218 -15.215 1.00 35.03 83 ASP A O 1
ATOM 636 N N . SER A 1 84 ? 18.522 -53.282 -13.091 1.00 41.50 84 SER A N 1
ATOM 637 C CA . SER A 1 84 ? 19.805 -52.935 -12.476 1.00 41.50 84 SER A CA 1
ATOM 638 C C . SER A 1 84 ? 19.785 -53.342 -11.006 1.00 41.50 84 SER A C 1
ATOM 640 O O . SER A 1 84 ? 19.104 -52.746 -10.177 1.00 41.50 84 SER A O 1
ATOM 642 N N . LYS A 1 85 ? 20.519 -54.421 -10.720 1.00 38.19 85 LYS A N 1
ATOM 643 C CA . LYS A 1 85 ? 20.874 -54.891 -9.379 1.00 38.19 85 LYS A CA 1
ATOM 644 C C . LYS A 1 85 ? 21.752 -53.857 -8.676 1.00 38.19 85 LYS A C 1
ATOM 646 O O . LYS A 1 85 ? 22.813 -53.540 -9.207 1.00 38.19 85 LYS A O 1
ATOM 651 N N . THR A 1 86 ? 21.403 -53.511 -7.440 1.00 35.62 86 THR A N 1
ATOM 652 C CA . THR A 1 86 ? 22.400 -53.185 -6.411 1.00 35.62 86 THR A CA 1
ATOM 653 C C . THR A 1 86 ? 21.837 -53.436 -5.015 1.00 35.62 86 THR A C 1
ATOM 655 O O . THR A 1 86 ? 20.691 -53.109 -4.719 1.00 35.62 86 THR A O 1
ATOM 658 N N . ASP A 1 87 ? 22.656 -54.090 -4.196 1.00 35.28 87 ASP A N 1
ATOM 659 C CA . ASP A 1 87 ? 22.311 -54.734 -2.933 1.00 35.28 87 ASP A CA 1
ATOM 660 C C . ASP A 1 87 ? 21.861 -53.770 -1.826 1.00 35.28 87 ASP A C 1
ATOM 662 O O . ASP A 1 87 ? 22.502 -52.761 -1.531 1.00 35.28 87 ASP A O 1
ATOM 666 N N . SER A 1 88 ? 20.764 -54.138 -1.167 1.00 36.62 88 SER A N 1
ATOM 667 C CA . SER A 1 88 ? 20.223 -53.474 0.014 1.00 36.62 88 SER A CA 1
ATOM 668 C C . SER A 1 88 ? 21.005 -53.880 1.268 1.00 36.62 88 SER A C 1
ATOM 670 O O . SER A 1 88 ? 21.006 -55.046 1.659 1.00 36.62 88 SER A O 1
ATOM 672 N N . LYS A 1 89 ? 21.616 -52.909 1.950 1.00 34.38 89 LYS A N 1
ATOM 673 C CA . LYS A 1 89 ? 21.872 -52.987 3.393 1.00 34.38 89 LYS A CA 1
ATOM 674 C C . LYS A 1 89 ? 20.994 -51.946 4.070 1.00 34.38 89 LYS A C 1
ATOM 676 O O . LYS A 1 89 ? 21.275 -50.755 4.006 1.00 34.38 89 LYS A O 1
ATOM 681 N N . THR A 1 90 ? 19.907 -52.416 4.664 1.00 31.86 90 THR A N 1
ATOM 682 C CA . THR A 1 90 ? 19.035 -51.626 5.529 1.00 31.86 90 THR A CA 1
ATOM 683 C C . THR A 1 90 ? 19.701 -51.530 6.897 1.00 31.86 90 THR A C 1
ATOM 685 O O . THR A 1 90 ? 19.786 -52.527 7.610 1.00 31.86 90 THR A O 1
ATOM 688 N N . GLU A 1 91 ? 20.205 -50.350 7.254 1.00 39.25 91 GLU A N 1
ATOM 689 C CA . GLU A 1 91 ? 20.527 -50.026 8.643 1.00 39.25 91 GLU A CA 1
ATOM 690 C C . GLU A 1 91 ? 19.216 -49.728 9.380 1.00 39.25 91 GLU A C 1
ATOM 692 O O . GLU A 1 91 ? 18.462 -48.825 9.019 1.00 39.25 91 GLU A O 1
ATOM 697 N N . SER A 1 92 ? 18.914 -50.545 10.384 1.00 36.75 92 SER A N 1
ATOM 698 C CA . SER A 1 92 ? 17.807 -50.352 11.315 1.00 36.75 92 SER A CA 1
ATOM 699 C C . SER A 1 92 ? 18.095 -49.146 12.211 1.00 36.75 92 SER A C 1
ATOM 701 O O . SER A 1 92 ? 19.003 -49.200 13.041 1.00 36.75 92 SER A O 1
ATOM 703 N N . ASN A 1 93 ? 17.327 -48.071 12.049 1.00 39.19 93 ASN A N 1
ATOM 704 C CA . ASN A 1 93 ? 17.343 -46.929 12.960 1.00 39.19 93 ASN A CA 1
ATOM 705 C C . ASN A 1 93 ? 16.531 -47.294 14.223 1.00 39.19 93 ASN A C 1
ATOM 707 O O . ASN A 1 93 ? 15.419 -47.802 14.060 1.00 39.19 93 ASN A O 1
ATOM 711 N N . PRO A 1 94 ? 17.039 -47.098 15.454 1.00 38.38 94 PRO A N 1
ATOM 712 C CA . PRO A 1 94 ? 16.283 -47.430 16.656 1.00 38.38 94 PRO A CA 1
ATOM 713 C C . PRO A 1 94 ? 15.112 -46.459 16.846 1.00 38.38 94 PRO A C 1
ATOM 715 O O . PRO A 1 94 ? 15.263 -45.244 16.702 1.00 38.38 94 PRO A O 1
ATOM 718 N N . GLU A 1 95 ? 13.949 -47.016 17.175 1.00 42.06 95 GLU A N 1
ATOM 719 C CA . GLU A 1 95 ? 12.762 -46.274 17.591 1.00 42.06 95 GLU A CA 1
ATOM 720 C C . GLU A 1 95 ? 13.075 -45.523 18.892 1.00 42.06 95 GLU A C 1
ATOM 722 O O . GLU A 1 95 ? 13.426 -46.118 19.910 1.00 42.06 95 GLU A O 1
ATOM 727 N N . VAL A 1 96 ? 13.007 -44.194 18.837 1.00 42.09 96 VAL A N 1
ATOM 728 C CA . VAL A 1 96 ? 13.003 -43.328 20.017 1.00 42.09 96 VAL A CA 1
ATOM 729 C C . VAL A 1 96 ? 11.552 -42.995 20.331 1.00 42.09 96 VAL A C 1
ATOM 731 O O . VAL A 1 96 ? 10.921 -42.223 19.609 1.00 42.09 96 VAL A O 1
ATOM 734 N N . ASP A 1 97 ? 11.032 -43.594 21.400 1.00 38.06 97 ASP A N 1
ATOM 735 C CA . ASP A 1 97 ? 9.729 -43.266 21.970 1.00 38.06 97 ASP A CA 1
ATOM 736 C C . ASP A 1 97 ? 9.750 -41.823 22.488 1.00 38.06 97 ASP A C 1
ATOM 738 O O . ASP A 1 97 ? 10.367 -41.503 23.506 1.00 38.06 97 ASP A O 1
ATOM 742 N N . VAL A 1 98 ? 9.096 -40.923 21.755 1.00 48.22 98 VAL A N 1
ATOM 743 C CA . VAL A 1 98 ? 8.824 -39.565 22.224 1.00 48.22 98 VAL A CA 1
ATOM 744 C C . VAL A 1 98 ? 7.527 -39.621 23.025 1.00 48.22 98 VAL A C 1
ATOM 746 O O . VAL A 1 98 ? 6.445 -39.719 22.449 1.00 48.22 98 VAL A O 1
ATOM 749 N N . GLU A 1 99 ? 7.625 -39.556 24.355 1.00 43.31 99 GLU A N 1
ATOM 750 C CA . GLU A 1 99 ? 6.469 -39.308 25.220 1.00 43.31 99 GLU A CA 1
ATOM 751 C C . GLU A 1 99 ? 5.857 -37.947 24.857 1.00 43.31 99 GLU A C 1
ATOM 753 O O . GLU A 1 99 ? 6.394 -36.881 25.171 1.00 43.31 99 GLU A O 1
ATOM 758 N N . VAL A 1 100 ? 4.719 -37.981 24.164 1.00 49.41 100 VAL A N 1
ATOM 759 C CA . VAL A 1 100 ? 3.891 -36.799 23.928 1.00 49.41 100 VAL A CA 1
ATOM 760 C C . VAL A 1 100 ? 3.171 -36.490 25.235 1.00 49.41 100 VAL A C 1
ATOM 762 O O . VAL A 1 100 ? 2.142 -37.083 25.550 1.00 49.41 100 VAL A O 1
ATOM 765 N N . ALA A 1 101 ? 3.729 -35.568 26.016 1.00 47.72 101 ALA A N 1
ATOM 766 C CA . ALA A 1 101 ? 3.044 -35.012 27.172 1.00 47.72 101 ALA A CA 1
ATOM 767 C C . ALA A 1 101 ? 1.755 -34.318 26.701 1.00 47.72 101 ALA A C 1
ATOM 769 O O . ALA A 1 101 ? 1.797 -33.277 26.043 1.00 47.72 101 ALA A O 1
ATOM 770 N N . THR A 1 102 ? 0.600 -34.895 27.030 1.00 48.25 102 THR A N 1
ATOM 771 C CA . THR A 1 102 ? -0.701 -34.249 26.848 1.00 48.25 102 THR A CA 1
ATOM 772 C C . THR A 1 102 ? -0.831 -33.147 27.893 1.00 48.25 102 THR A C 1
ATOM 774 O O . THR A 1 102 ? -1.297 -33.381 29.007 1.00 48.25 102 THR A O 1
ATOM 777 N N . ALA A 1 103 ? -0.365 -31.946 27.560 1.00 52.91 103 ALA A N 1
ATOM 778 C CA . ALA A 1 103 ? -0.718 -30.763 28.324 1.00 52.91 103 ALA A CA 1
ATOM 779 C C . ALA A 1 103 ? -2.219 -30.512 28.125 1.00 52.91 103 ALA A C 1
ATOM 781 O O . ALA A 1 103 ? -2.658 -30.270 27.001 1.00 52.91 103 ALA A O 1
ATOM 782 N N . GLU A 1 104 ? -3.003 -30.598 29.201 1.00 50.78 104 GLU A N 1
ATOM 783 C CA . GLU A 1 104 ? -4.377 -30.100 29.219 1.00 50.78 104 GLU A CA 1
ATOM 784 C C . GLU A 1 104 ? -4.348 -28.618 28.821 1.00 50.78 104 GLU A C 1
ATOM 786 O O . GLU A 1 104 ? -3.847 -27.766 29.559 1.00 50.78 104 GLU A O 1
ATOM 791 N N . GLN A 1 105 ? -4.836 -28.315 27.618 1.00 56.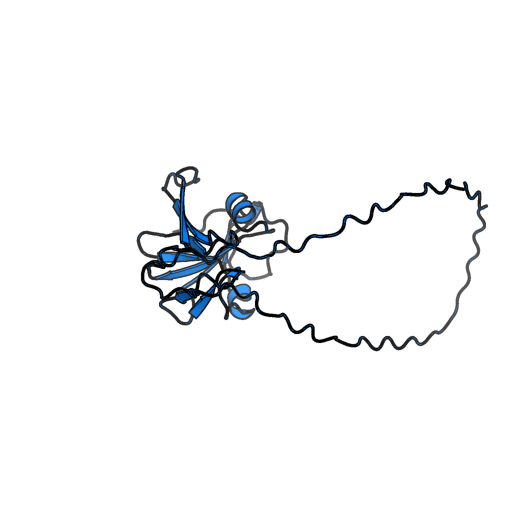66 105 GLN A N 1
ATOM 792 C CA . GLN A 1 105 ? -5.068 -26.947 27.181 1.00 56.66 105 GLN A CA 1
ATOM 793 C C . GLN A 1 105 ? -6.224 -26.397 28.014 1.00 56.66 105 GLN A C 1
ATOM 795 O O . GLN A 1 105 ? -7.384 -26.736 27.802 1.00 56.66 105 GLN A O 1
ATOM 800 N N . GLN A 1 106 ? -5.903 -25.573 29.008 1.00 45.00 106 GLN A N 1
ATOM 801 C CA . GLN A 1 106 ? -6.896 -24.679 29.582 1.00 45.00 106 GLN A CA 1
ATOM 802 C C . GLN A 1 106 ? -7.194 -23.611 28.533 1.00 45.00 106 GLN A C 1
ATOM 804 O O . GLN A 1 106 ? -6.370 -22.727 28.301 1.00 45.00 106 GLN A O 1
ATOM 809 N N . ASP A 1 107 ? -8.364 -23.709 27.901 1.00 48.84 107 ASP A N 1
ATOM 810 C CA . ASP A 1 107 ? -8.946 -22.639 27.094 1.00 48.84 107 ASP A CA 1
ATOM 811 C C . ASP A 1 107 ? -9.208 -21.426 27.997 1.00 48.84 107 ASP A C 1
ATOM 813 O O . ASP A 1 107 ? -10.289 -21.242 28.556 1.00 48.84 107 ASP A O 1
ATOM 817 N N . THR A 1 108 ? -8.197 -20.578 28.171 1.00 43.84 108 THR A N 1
ATOM 818 C CA . THR A 1 108 ? -8.336 -19.262 28.809 1.00 43.84 108 THR A CA 1
ATOM 819 C C . THR A 1 108 ? -8.724 -18.196 27.786 1.00 43.84 108 THR A C 1
ATOM 821 O O . THR A 1 108 ? -8.343 -17.036 27.926 1.00 43.84 108 THR A O 1
ATOM 824 N N . ASP A 1 109 ? -9.473 -18.575 26.749 1.00 52.22 109 ASP A N 1
ATOM 825 C CA . ASP A 1 109 ? -9.847 -17.734 25.604 1.00 52.22 109 ASP A CA 1
ATOM 826 C C . ASP A 1 109 ? -10.912 -16.674 25.952 1.00 52.22 109 ASP A C 1
ATOM 828 O O . ASP A 1 109 ? -11.670 -16.194 25.112 1.00 52.22 109 ASP A O 1
ATOM 832 N N . THR A 1 110 ? -10.970 -16.241 27.211 1.00 50.00 110 THR A N 1
ATOM 833 C CA . THR A 1 110 ? -11.612 -14.980 27.564 1.00 50.00 110 THR A CA 1
ATOM 834 C C . THR A 1 110 ? -10.616 -13.864 27.289 1.00 50.00 110 THR A C 1
ATOM 836 O O . THR A 1 110 ? -9.946 -13.369 28.199 1.00 50.00 110 THR A O 1
ATOM 839 N N . ASN A 1 111 ? -10.505 -13.466 26.018 1.00 50.44 111 ASN A N 1
ATOM 840 C CA . ASN A 1 111 ? -9.991 -12.136 25.714 1.00 50.44 111 ASN A CA 1
ATOM 841 C C . ASN A 1 111 ? -10.814 -11.141 26.550 1.00 50.44 111 ASN A C 1
ATOM 843 O O . ASN A 1 111 ? -12.044 -11.184 26.473 1.00 50.44 111 ASN A O 1
ATOM 847 N N . PRO A 1 112 ? -10.181 -10.295 27.382 1.00 54.44 112 PRO A N 1
ATOM 848 C CA . PRO A 1 112 ? -10.915 -9.284 28.126 1.00 54.44 112 PRO A CA 1
ATOM 849 C C . PRO A 1 112 ? -11.712 -8.438 27.132 1.00 54.44 112 PRO A C 1
ATOM 851 O O . PRO A 1 112 ? -11.189 -8.114 26.060 1.00 54.44 112 PRO A O 1
ATOM 854 N N . ASP A 1 113 ? -12.963 -8.113 27.477 1.00 53.72 113 ASP A N 1
ATOM 855 C CA . ASP A 1 113 ? -13.798 -7.235 26.656 1.00 53.72 113 ASP A CA 1
ATOM 856 C C . ASP A 1 113 ? -12.965 -6.012 26.242 1.00 53.72 113 ASP A C 1
ATOM 858 O O . ASP A 1 113 ? -12.390 -5.346 27.115 1.00 53.72 113 ASP A O 1
ATOM 862 N N . PRO A 1 114 ? -12.812 -5.737 24.932 1.00 61.91 114 PRO A N 1
ATOM 863 C CA . PRO A 1 114 ? -11.954 -4.656 24.491 1.00 61.91 114 PRO A CA 1
ATOM 864 C C . PRO A 1 114 ? -12.498 -3.341 25.045 1.00 61.91 114 PRO A C 1
ATOM 866 O O . PRO A 1 114 ? -13.688 -3.048 24.912 1.00 61.91 114 PRO A O 1
ATOM 869 N N . ASP A 1 115 ? -11.604 -2.567 25.664 1.00 71.75 115 ASP A N 1
ATOM 870 C CA . ASP A 1 115 ? -11.863 -1.207 26.135 1.00 71.75 115 ASP A CA 1
ATOM 871 C C . ASP A 1 115 ? -12.697 -0.445 25.080 1.00 71.75 115 ASP A C 1
ATOM 873 O O . ASP A 1 115 ? -12.304 -0.409 23.908 1.00 71.75 115 ASP A O 1
ATOM 877 N N . PRO A 1 116 ? -13.866 0.121 25.441 1.00 65.50 116 PRO A N 1
ATOM 878 C CA . PRO A 1 116 ? -14.754 0.789 24.491 1.00 65.50 116 PRO A CA 1
ATOM 879 C C . PRO A 1 116 ? -14.105 1.975 23.759 1.00 65.50 116 PRO A C 1
ATOM 881 O O . PRO A 1 116 ? -14.596 2.344 22.686 1.00 65.50 116 PRO A O 1
ATOM 884 N N . ASP A 1 117 ? -13.013 2.524 24.299 1.00 78.94 117 ASP A N 1
ATOM 885 C CA . ASP A 1 117 ? -12.215 3.599 23.702 1.00 78.94 117 ASP A CA 1
ATOM 886 C C . ASP A 1 117 ? -10.958 3.084 22.970 1.00 78.94 117 ASP A C 1
ATOM 888 O O . ASP A 1 117 ? -10.133 3.869 22.487 1.00 78.94 117 ASP A O 1
ATOM 892 N N . PHE A 1 118 ? -10.798 1.764 22.832 1.00 84.75 118 PHE A N 1
ATOM 893 C CA . PHE A 1 118 ? -9.681 1.171 22.110 1.00 84.75 118 PHE A CA 1
ATOM 894 C C . PHE A 1 118 ? -9.749 1.503 20.616 1.00 84.75 118 PHE A C 1
ATOM 896 O O . PHE A 1 118 ? -10.517 0.922 19.850 1.00 84.75 118 PHE A O 1
ATOM 903 N N . ASP A 1 119 ? -8.873 2.400 20.169 1.00 89.62 119 ASP A N 1
ATOM 904 C CA . ASP A 1 119 ? -8.589 2.574 18.746 1.00 89.62 119 ASP A CA 1
ATOM 905 C C . ASP A 1 119 ? -7.772 1.367 18.255 1.00 89.62 119 ASP A C 1
ATOM 907 O O . ASP A 1 119 ? -6.643 1.203 18.714 1.00 89.62 119 ASP A O 1
ATOM 911 N N . PRO A 1 120 ? -8.250 0.516 17.329 1.00 92.69 120 PRO A N 1
ATOM 912 C CA . PRO A 1 120 ? -7.473 -0.617 16.827 1.00 92.69 120 PRO A CA 1
ATOM 913 C C . PRO A 1 120 ? -6.334 -0.211 15.884 1.00 92.69 120 PRO A C 1
ATOM 915 O O . PRO A 1 120 ? -5.549 -1.073 15.472 1.00 92.69 120 PRO A O 1
ATOM 918 N N . ILE A 1 121 ? -6.210 1.069 15.531 1.00 95.00 121 ILE A N 1
ATOM 919 C CA . ILE A 1 121 ? -5.211 1.580 14.597 1.00 95.00 121 ILE A CA 1
ATOM 920 C C . ILE A 1 121 ? -3.984 2.080 15.365 1.00 95.00 121 ILE A C 1
ATOM 922 O O . ILE A 1 121 ? -4.046 2.907 16.270 1.00 95.00 121 ILE A O 1
ATOM 926 N N . GLY A 1 122 ? -2.827 1.537 15.010 1.00 94.88 122 GLY A N 1
ATOM 927 C CA . GLY A 1 122 ? -1.519 2.006 15.440 1.00 94.88 122 GLY A CA 1
ATOM 928 C C . GLY A 1 122 ? -0.859 2.839 14.347 1.00 94.88 122 GLY A C 1
ATOM 929 O O . GLY A 1 122 ? -1.026 2.566 13.156 1.00 94.88 122 GLY A O 1
ATOM 930 N N . LEU A 1 123 ? -0.062 3.822 14.760 1.00 94.62 123 LEU A N 1
ATOM 931 C CA . LEU A 1 123 ? 0.795 4.627 13.896 1.00 94.62 123 LEU A CA 1
ATOM 932 C C . LEU A 1 123 ? 2.250 4.395 14.301 1.00 94.62 123 LEU A C 1
ATOM 934 O O . LEU A 1 123 ? 2.596 4.497 15.474 1.00 94.62 123 LEU A O 1
ATOM 938 N N . TYR A 1 124 ? 3.110 4.120 13.327 1.00 92.31 124 TYR A N 1
ATOM 939 C CA . TYR A 1 124 ? 4.555 4.190 13.514 1.00 92.31 124 TYR A CA 1
ATOM 940 C C . TYR A 1 124 ? 5.161 5.159 12.507 1.00 92.31 124 TYR A C 1
ATOM 942 O O . TYR A 1 124 ? 4.655 5.332 11.396 1.00 92.31 124 TYR A O 1
ATOM 950 N N . GLN A 1 125 ? 6.264 5.785 12.900 1.00 91.38 125 GLN A N 1
ATOM 951 C CA . GLN A 1 125 ? 6.962 6.753 12.075 1.00 91.38 125 GLN A CA 1
ATOM 952 C C . GLN A 1 125 ? 8.455 6.433 12.056 1.00 91.38 125 GLN A C 1
ATOM 954 O O . GLN A 1 125 ? 9.053 6.206 13.104 1.00 91.38 125 GLN A O 1
ATOM 959 N N . HIS A 1 126 ? 9.065 6.426 10.872 1.00 84.94 126 HIS A N 1
ATOM 960 C CA . HIS A 1 126 ? 10.513 6.276 10.732 1.00 84.94 126 HIS A CA 1
ATOM 961 C C . HIS A 1 126 ? 11.059 7.173 9.621 1.00 84.94 126 HIS A C 1
ATOM 963 O O . HIS A 1 126 ? 10.386 7.440 8.626 1.00 84.94 126 HIS A O 1
ATOM 969 N N . SER A 1 127 ? 12.295 7.635 9.792 1.00 82.25 127 SER A N 1
ATOM 970 C CA . SER A 1 127 ? 13.037 8.436 8.809 1.00 82.25 127 SER A CA 1
ATOM 971 C C . SER A 1 127 ? 14.074 7.622 8.030 1.00 82.25 127 SER A C 1
ATOM 973 O O . SER A 1 127 ? 14.699 8.152 7.116 1.00 82.25 127 SER A O 1
ATOM 975 N N . ASN A 1 128 ? 14.242 6.330 8.350 1.00 73.56 128 ASN A N 1
ATOM 976 C CA . ASN A 1 128 ? 15.174 5.430 7.667 1.00 73.56 128 ASN A CA 1
ATOM 977 C C . ASN A 1 128 ? 14.633 5.017 6.287 1.00 73.56 128 ASN A C 1
ATOM 979 O O . ASN A 1 128 ? 14.179 3.891 6.086 1.00 73.56 128 ASN A O 1
ATOM 983 N N . THR A 1 129 ? 14.590 5.966 5.357 1.00 68.50 129 THR A N 1
ATOM 984 C CA . THR A 1 129 ? 14.181 5.752 3.970 1.00 68.50 129 THR A CA 1
ATOM 985 C C . THR A 1 129 ? 15.271 6.270 3.047 1.00 68.50 129 THR A C 1
ATOM 987 O O . THR A 1 129 ? 15.945 7.244 3.374 1.00 68.50 129 THR A O 1
ATOM 990 N N . SER A 1 130 ? 15.425 5.661 1.869 1.00 64.81 130 SER A N 1
ATOM 991 C CA . SER A 1 130 ? 16.367 6.129 0.837 1.00 64.81 130 SER A CA 1
ATOM 992 C C . SER A 1 130 ? 16.160 7.602 0.466 1.00 64.81 130 SER A C 1
ATOM 994 O O . SER A 1 130 ? 17.104 8.285 0.095 1.00 64.81 130 SER A O 1
ATOM 996 N N . SER A 1 131 ? 14.927 8.097 0.605 1.00 67.81 131 SER A N 1
ATOM 997 C CA . SER A 1 131 ? 14.556 9.487 0.330 1.00 67.81 131 SER A CA 1
ATOM 998 C C . SER A 1 131 ? 14.805 10.469 1.485 1.00 67.81 131 SER A C 1
ATOM 1000 O O . SER A 1 131 ? 14.563 11.659 1.314 1.00 67.81 131 SER A O 1
ATOM 1002 N N . GLY A 1 132 ? 15.158 9.994 2.687 1.00 72.38 132 GLY A N 1
ATOM 1003 C CA . GLY A 1 132 ? 15.224 10.807 3.913 1.00 72.38 132 GLY A CA 1
ATOM 1004 C C . GLY A 1 132 ? 13.867 11.316 4.427 1.00 72.38 132 GLY A C 1
ATOM 1005 O O . GLY A 1 132 ? 13.785 11.882 5.517 1.00 72.38 132 GLY A O 1
ATOM 1006 N N . ARG A 1 133 ? 12.777 11.099 3.677 1.00 74.75 133 ARG A N 1
ATOM 1007 C CA . ARG A 1 133 ? 11.425 11.458 4.104 1.00 74.75 133 ARG A CA 1
ATOM 1008 C C . ARG A 1 133 ? 10.996 10.591 5.276 1.00 74.75 133 ARG A C 1
ATOM 1010 O O . ARG A 1 133 ? 11.185 9.372 5.284 1.00 74.75 133 ARG A O 1
ATOM 1017 N N . VAL A 1 134 ? 10.355 11.251 6.229 1.00 82.88 134 VAL A N 1
ATOM 1018 C CA . VAL A 1 134 ? 9.615 10.615 7.308 1.00 82.88 134 VAL A CA 1
ATOM 1019 C C . VAL A 1 134 ? 8.429 9.864 6.705 1.00 82.88 134 VAL A C 1
ATOM 1021 O O . VAL A 1 134 ? 7.583 10.471 6.052 1.00 82.88 134 VAL A O 1
ATOM 1024 N N . LYS A 1 135 ? 8.360 8.551 6.927 1.00 85.25 135 LYS A N 1
ATOM 1025 C CA . LYS A 1 135 ? 7.210 7.725 6.556 1.00 85.25 135 LYS A CA 1
ATOM 1026 C C . LYS A 1 135 ? 6.366 7.440 7.782 1.00 85.25 135 LYS A C 1
ATOM 1028 O O . LYS A 1 135 ? 6.876 6.918 8.773 1.00 85.25 135 LYS A O 1
ATOM 1033 N N . LYS A 1 136 ? 5.076 7.751 7.682 1.00 91.62 136 LYS A N 1
ATOM 1034 C CA . LYS A 1 136 ? 4.045 7.383 8.650 1.00 91.62 136 LYS A CA 1
ATOM 1035 C C . LYS A 1 136 ? 3.291 6.171 8.126 1.00 91.62 136 LYS A C 1
ATOM 1037 O O . LYS A 1 136 ? 2.718 6.211 7.038 1.00 91.62 136 LYS A O 1
ATOM 1042 N N . GLY A 1 137 ? 3.339 5.077 8.874 1.00 94.38 137 GLY A N 1
ATOM 1043 C CA . GLY A 1 137 ? 2.678 3.824 8.541 1.00 94.38 137 GLY A CA 1
ATOM 1044 C C . GLY A 1 137 ? 1.609 3.467 9.559 1.00 94.38 137 GLY A C 1
ATOM 1045 O O . GLY A 1 137 ? 1.848 3.513 10.763 1.00 94.38 137 GLY A O 1
ATOM 1046 N N . TYR A 1 138 ? 0.447 3.065 9.058 1.00 96.19 138 TYR A N 1
ATOM 1047 C CA . TYR A 1 138 ? -0.683 2.630 9.868 1.00 96.19 138 TYR A CA 1
ATOM 1048 C C . TYR A 1 138 ? -0.773 1.108 9.872 1.00 96.19 138 TYR A C 1
ATOM 1050 O O . TYR A 1 138 ? -0.498 0.451 8.860 1.00 96.19 138 TYR A O 1
ATOM 1058 N N . PHE A 1 139 ? -1.159 0.536 11.005 1.00 97.00 139 PHE A N 1
ATOM 1059 C CA . PHE A 1 139 ? -1.316 -0.905 11.175 1.00 97.00 139 PHE A CA 1
ATOM 1060 C C . PHE A 1 139 ? -2.398 -1.236 12.197 1.00 97.00 139 PHE A C 1
ATOM 1062 O O . PHE A 1 139 ? -2.751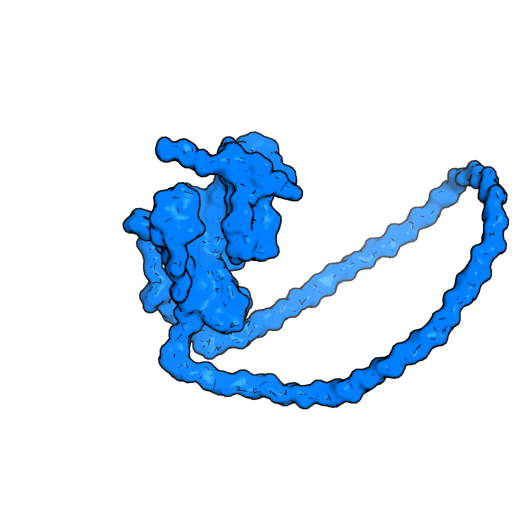 -0.398 13.018 1.00 97.00 139 PHE A O 1
ATOM 1069 N N . CYS A 1 140 ? -2.921 -2.457 12.163 1.00 96.06 140 CYS A N 1
ATOM 1070 C CA . CYS A 1 140 ? -3.832 -2.936 13.194 1.00 96.06 140 CYS A CA 1
ATOM 1071 C C . CYS A 1 140 ? -3.043 -3.386 14.432 1.00 96.06 140 CYS A C 1
ATOM 1073 O O . CYS A 1 140 ? -2.160 -4.232 14.316 1.00 96.06 140 CYS A O 1
ATOM 1075 N N . LYS A 1 141 ? -3.376 -2.865 15.616 1.00 95.25 141 LYS A N 1
ATOM 1076 C CA . LYS A 1 141 ? -2.745 -3.251 16.891 1.00 95.25 141 LYS A CA 1
ATOM 1077 C C . LYS A 1 141 ? -3.125 -4.658 17.361 1.00 95.25 141 LYS A C 1
ATOM 1079 O O . LYS A 1 141 ? -2.395 -5.223 18.160 1.00 95.25 141 LYS A O 1
ATOM 1084 N N . LEU A 1 142 ? -4.224 -5.216 16.848 1.00 94.56 142 LEU A N 1
ATOM 1085 C CA . LEU A 1 142 ? -4.708 -6.546 17.233 1.00 94.56 142 LEU A CA 1
ATOM 1086 C C . LEU A 1 142 ? -4.064 -7.673 16.415 1.00 94.56 142 LEU A C 1
ATOM 1088 O O . LEU A 1 142 ? -3.635 -8.665 16.982 1.00 94.56 142 LEU A O 1
ATOM 1092 N N . CYS A 1 143 ? -3.966 -7.521 15.089 1.00 95.94 143 CYS A N 1
ATOM 1093 C CA . CYS A 1 143 ? -3.413 -8.564 14.206 1.00 95.94 143 CYS A CA 1
ATOM 1094 C C . CYS A 1 143 ? -2.099 -8.179 13.509 1.00 95.94 143 CYS A C 1
ATOM 1096 O O . CYS A 1 143 ? -1.573 -8.940 12.706 1.00 95.94 143 CYS A O 1
ATOM 1098 N N . GLY A 1 144 ? -1.576 -6.972 13.729 1.00 95.94 144 GLY A N 1
ATOM 1099 C CA . GLY A 1 144 ? -0.322 -6.512 13.125 1.00 95.94 144 GLY A CA 1
ATOM 1100 C C . GLY A 1 144 ? -0.396 -6.141 11.637 1.00 95.94 144 GLY A C 1
ATOM 1101 O O . GLY A 1 144 ? 0.559 -5.553 11.121 1.00 95.94 144 GLY A O 1
ATOM 1102 N N . THR A 1 145 ? -1.512 -6.411 10.941 1.00 97.25 145 THR A N 1
ATOM 1103 C CA . THR A 1 145 ? -1.668 -6.107 9.506 1.00 97.25 145 THR A CA 1
ATOM 1104 C C . THR A 1 145 ? -1.308 -4.652 9.204 1.00 97.25 145 THR A C 1
ATOM 1106 O O . THR A 1 145 ? -1.862 -3.725 9.800 1.00 97.25 145 THR A O 1
ATOM 1109 N N . ARG A 1 146 ? -0.403 -4.436 8.243 1.00 97.00 146 ARG A N 1
ATOM 1110 C CA . ARG A 1 146 ? -0.068 -3.099 7.736 1.00 97.00 146 ARG A CA 1
ATOM 1111 C C . ARG A 1 146 ? -1.166 -2.607 6.800 1.00 97.00 146 ARG A C 1
ATOM 1113 O O . ARG A 1 146 ? -1.494 -3.296 5.848 1.00 97.00 146 ARG A O 1
ATOM 1120 N N . LEU A 1 147 ? -1.673 -1.402 7.044 1.00 97.00 147 LEU A N 1
ATOM 1121 C CA . LEU A 1 147 ? -2.855 -0.858 6.370 1.00 97.00 147 LEU A CA 1
ATOM 1122 C C . LEU A 1 147 ? -2.473 0.086 5.233 1.00 97.00 147 LEU A C 1
ATOM 1124 O O . LEU A 1 147 ? -2.830 -0.130 4.079 1.00 97.00 147 LEU A O 1
ATOM 1128 N N . MET A 1 148 ? -1.717 1.140 5.543 1.00 96.25 148 MET A N 1
ATOM 1129 C CA . MET A 1 148 ? -1.316 2.140 4.555 1.00 96.25 148 MET A CA 1
ATOM 1130 C C . MET A 1 148 ? -0.116 2.967 5.019 1.00 96.25 148 MET A C 1
ATOM 1132 O O . MET A 1 148 ? 0.270 2.918 6.188 1.00 96.25 148 MET A O 1
ATOM 1136 N N . HIS A 1 149 ? 0.458 3.742 4.103 1.00 93.44 149 HIS A N 1
ATOM 1137 C CA . HIS A 1 149 ? 1.316 4.881 4.425 1.00 93.44 149 HIS A CA 1
ATOM 1138 C C . HIS A 1 149 ? 0.633 6.187 4.046 1.00 93.44 149 HIS A C 1
ATOM 1140 O O . HIS A 1 149 ? -0.030 6.234 3.003 1.00 93.44 149 HIS A O 1
ATOM 1146 N N . ASP A 1 150 ? 0.849 7.236 4.841 1.00 89.31 150 ASP A N 1
ATOM 1147 C CA . ASP A 1 150 ? 0.499 8.577 4.385 1.00 89.31 150 ASP A CA 1
ATOM 1148 C C . ASP A 1 150 ? 1.506 9.130 3.373 1.00 89.31 150 ASP A C 1
ATOM 1150 O O . ASP A 1 150 ? 2.644 8.669 3.234 1.00 89.31 150 ASP A O 1
ATOM 1154 N N . GLY A 1 151 ? 1.026 10.115 2.634 1.00 85.62 151 GLY A N 1
ATOM 1155 C CA . GLY A 1 151 ? 1.811 10.971 1.775 1.00 85.62 151 GLY A CA 1
ATOM 1156 C C . GLY A 1 151 ? 1.107 12.322 1.654 1.00 85.62 151 GLY A C 1
ATOM 1157 O O . GLY A 1 151 ? -0.073 12.443 1.991 1.00 85.62 151 GLY A O 1
ATOM 1158 N N . PRO A 1 152 ? 1.816 13.360 1.187 1.00 81.25 152 PRO A N 1
ATOM 1159 C CA . PRO A 1 152 ? 1.294 14.726 1.178 1.00 81.25 152 PRO A CA 1
ATOM 1160 C C . PRO A 1 152 ? 0.090 14.906 0.244 1.00 81.25 152 PRO A C 1
ATOM 1162 O O . PRO A 1 152 ? -0.792 15.707 0.530 1.00 81.25 152 PRO A O 1
ATOM 1165 N N . THR A 1 153 ? 0.048 14.170 -0.869 1.00 88.69 153 THR A N 1
ATOM 1166 C CA . THR A 1 153 ? -1.005 14.283 -1.897 1.00 88.69 153 THR A CA 1
ATOM 1167 C C . THR A 1 153 ? -1.765 12.979 -2.127 1.00 88.69 153 THR A C 1
ATOM 1169 O O . THR A 1 153 ? -2.885 12.988 -2.633 1.00 88.69 153 THR A O 1
ATOM 1172 N N . HIS A 1 154 ? -1.176 11.856 -1.727 1.00 93.75 154 HIS A N 1
ATOM 1173 C CA . HIS A 1 154 ? -1.695 10.516 -1.959 1.00 93.75 154 HIS A CA 1
ATOM 1174 C C . HIS A 1 154 ? -1.372 9.625 -0.770 1.00 93.75 154 HIS A C 1
ATOM 1176 O O . HIS A 1 154 ? -0.390 9.859 -0.068 1.00 93.75 154 HIS A O 1
ATOM 1182 N N . VAL A 1 155 ? -2.152 8.564 -0.598 1.00 95.31 155 VAL A N 1
ATOM 1183 C CA . VAL A 1 155 ? -1.840 7.485 0.340 1.00 95.31 155 VAL A CA 1
ATOM 1184 C C . VAL A 1 155 ? -1.543 6.194 -0.408 1.00 95.31 155 VAL A C 1
ATOM 1186 O O . VAL A 1 155 ? -2.058 5.935 -1.497 1.00 95.31 155 VAL A O 1
ATOM 1189 N N . ALA A 1 156 ? -0.706 5.375 0.214 1.00 95.75 156 ALA A N 1
ATOM 1190 C CA . ALA A 1 156 ? -0.287 4.076 -0.283 1.00 95.75 156 ALA A CA 1
ATOM 1191 C C . ALA A 1 156 ? -0.948 2.980 0.560 1.00 95.75 156 ALA A C 1
ATOM 1193 O O . ALA A 1 156 ? -0.411 2.594 1.602 1.00 95.75 156 ALA A O 1
ATOM 1194 N N . VAL A 1 157 ? -2.109 2.488 0.123 1.00 97.81 157 VAL A N 1
ATOM 1195 C CA . VAL A 1 157 ? -2.850 1.402 0.783 1.00 97.81 157 VAL A CA 1
ATOM 1196 C C . VAL A 1 157 ? -2.193 0.065 0.455 1.00 97.81 157 VAL A C 1
ATOM 1198 O O . VAL A 1 157 ? -1.809 -0.179 -0.688 1.00 97.81 157 VAL A O 1
ATOM 1201 N N . LYS A 1 158 ? -2.025 -0.811 1.446 1.00 98.06 158 LYS A N 1
ATOM 1202 C CA . LYS A 1 158 ? -1.457 -2.144 1.226 1.00 98.06 158 LYS A CA 1
ATOM 1203 C C . LYS A 1 158 ? -2.469 -3.014 0.490 1.00 98.06 158 LYS A C 1
ATOM 1205 O O . LYS A 1 158 ? -3.603 -3.147 0.932 1.00 98.06 158 LYS A O 1
ATOM 1210 N N . GLY A 1 159 ? -2.044 -3.603 -0.629 1.00 97.31 159 GLY A N 1
ATOM 1211 C CA . GLY A 1 159 ? -2.938 -4.331 -1.534 1.00 97.31 159 GLY A CA 1
ATOM 1212 C C . GLY A 1 159 ? -3.685 -5.473 -0.847 1.00 97.31 159 GLY A C 1
ATOM 1213 O O . GLY A 1 159 ? -4.880 -5.613 -1.052 1.00 97.31 159 GLY A O 1
ATOM 1214 N N . GLY A 1 160 ? -3.018 -6.214 0.045 1.00 96.56 160 GLY A N 1
ATOM 1215 C CA . GLY A 1 160 ? -3.638 -7.318 0.790 1.00 96.56 160 GLY A CA 1
ATOM 1216 C C . GLY A 1 160 ? -4.751 -6.909 1.764 1.00 96.56 160 GLY A C 1
ATOM 1217 O O . GLY A 1 160 ? -5.403 -7.780 2.324 1.00 96.56 160 GLY A O 1
ATOM 1218 N N . CYS A 1 161 ? -4.976 -5.610 1.981 1.00 97.31 161 CYS A N 1
ATOM 1219 C CA . CYS A 1 161 ? -6.109 -5.116 2.760 1.00 97.31 161 CYS A CA 1
ATOM 1220 C C . CYS A 1 161 ? -7.351 -4.834 1.909 1.00 97.31 161 CYS A C 1
ATOM 1222 O O . CYS A 1 161 ? -8.367 -4.468 2.483 1.00 97.31 161 CYS A O 1
ATOM 1224 N N . LEU A 1 162 ? -7.273 -4.899 0.578 1.00 97.69 162 LEU A N 1
ATOM 1225 C CA . LEU A 1 162 ? -8.349 -4.495 -0.326 1.00 97.69 162 LEU A CA 1
ATOM 1226 C C . LEU A 1 162 ? -9.194 -5.699 -0.749 1.00 97.69 162 LEU A C 1
ATOM 1228 O O . LEU A 1 162 ? -8.662 -6.649 -1.315 1.00 97.69 162 LEU A O 1
ATOM 1232 N N . GLU A 1 163 ? -10.511 -5.623 -0.549 1.00 95.88 163 GLU A N 1
ATOM 1233 C CA . GLU A 1 163 ? -11.429 -6.727 -0.884 1.00 95.88 163 GLU A CA 1
ATOM 1234 C C . GLU A 1 163 ? -11.540 -6.976 -2.383 1.00 95.88 163 GLU A C 1
ATOM 1236 O O . GLU A 1 163 ? -11.620 -8.111 -2.835 1.00 95.88 163 GLU A O 1
ATOM 1241 N N . ALA A 1 164 ? -11.541 -5.896 -3.162 1.00 94.38 164 ALA A N 1
ATOM 1242 C CA . ALA A 1 164 ? -11.654 -5.952 -4.614 1.00 94.38 164 ALA A CA 1
ATOM 1243 C C . ALA A 1 164 ? -10.277 -5.848 -5.292 1.00 94.38 164 ALA A C 1
ATOM 1245 O O . ALA A 1 164 ? -10.154 -5.238 -6.354 1.00 94.38 164 ALA A O 1
ATOM 1246 N N . LEU A 1 165 ? -9.225 -6.389 -4.662 1.00 95.56 165 LEU A N 1
ATOM 1247 C CA . LEU A 1 165 ? -7.967 -6.639 -5.359 1.00 95.56 165 LEU A CA 1
ATOM 1248 C C . LE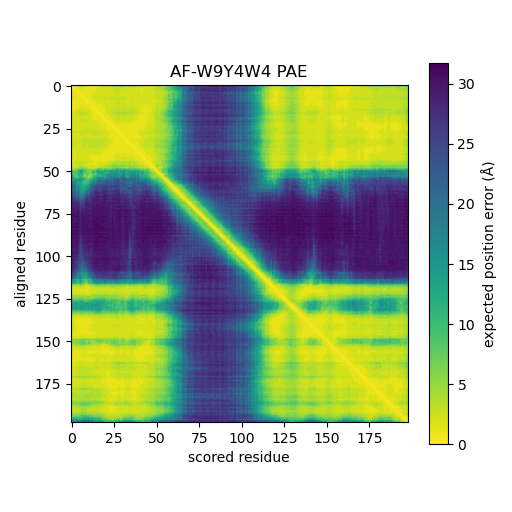U A 1 165 ? -8.172 -7.831 -6.300 1.00 95.56 165 LEU A C 1
ATOM 1250 O O . LEU A 1 165 ? -8.409 -8.949 -5.854 1.00 95.56 165 LEU A O 1
ATOM 1254 N N . ASP A 1 166 ? -8.064 -7.584 -7.598 1.00 95.00 166 ASP A N 1
ATOM 1255 C CA . ASP A 1 166 ? -8.277 -8.580 -8.639 1.00 95.00 166 ASP A CA 1
ATOM 1256 C C . ASP A 1 166 ? -7.012 -8.791 -9.485 1.00 95.00 166 ASP A C 1
ATOM 1258 O O . ASP A 1 166 ? -5.988 -8.113 -9.329 1.00 95.00 166 ASP A O 1
ATOM 1262 N N . ARG A 1 167 ? -7.084 -9.777 -10.383 1.00 94.44 167 ARG A N 1
ATOM 1263 C CA . ARG A 1 167 ? -6.001 -10.082 -11.316 1.00 94.44 167 ARG A CA 1
ATOM 1264 C C . ARG A 1 167 ? -5.719 -8.913 -12.260 1.00 94.44 167 ARG A C 1
ATOM 1266 O O . ARG A 1 167 ? -4.555 -8.617 -12.488 1.00 94.44 167 ARG A O 1
ATOM 1273 N N . ASP A 1 168 ? -6.743 -8.222 -12.751 1.00 94.31 168 ASP A N 1
ATOM 1274 C CA . ASP A 1 168 ? -6.586 -7.130 -13.719 1.00 94.31 168 ASP A CA 1
ATOM 1275 C C . ASP A 1 168 ? -5.779 -5.955 -13.134 1.00 94.31 168 ASP A C 1
ATOM 1277 O O . ASP A 1 168 ? -4.957 -5.329 -13.813 1.00 94.31 168 ASP A O 1
ATOM 1281 N N . LEU A 1 169 ? -5.970 -5.659 -11.846 1.00 94.75 169 LEU A N 1
ATOM 1282 C CA . LEU A 1 169 ? -5.185 -4.676 -11.099 1.00 94.75 169 LEU A CA 1
ATOM 1283 C C . LEU A 1 169 ? -3.716 -5.084 -10.952 1.00 94.75 169 LEU A C 1
ATOM 1285 O O . LEU A 1 169 ? -2.851 -4.209 -10.930 1.00 94.75 169 LEU A O 1
ATOM 1289 N N . LEU A 1 170 ? -3.426 -6.380 -10.830 1.00 94.56 170 LEU A N 1
ATOM 1290 C CA . LEU A 1 170 ? -2.057 -6.888 -10.721 1.00 94.56 170 LEU A CA 1
ATOM 1291 C C . LEU A 1 170 ? -1.376 -7.026 -12.085 1.00 94.56 170 LEU A C 1
ATOM 1293 O O . LEU A 1 170 ? -0.210 -6.660 -12.205 1.00 94.56 170 LEU A O 1
ATOM 1297 N N . ASP A 1 171 ? -2.101 -7.464 -13.114 1.00 93.88 171 ASP A N 1
ATOM 1298 C CA . ASP A 1 171 ? -1.601 -7.594 -14.488 1.00 93.88 171 ASP A CA 1
ATOM 1299 C C . ASP A 1 171 ? -1.215 -6.222 -15.080 1.00 93.88 171 ASP A C 1
ATOM 1301 O O . ASP A 1 171 ? -0.347 -6.136 -15.946 1.00 93.88 171 ASP A O 1
ATOM 1305 N N . SER A 1 172 ? -1.809 -5.134 -14.574 1.00 92.50 172 SER A N 1
ATOM 1306 C CA . SER A 1 172 ? -1.470 -3.747 -14.933 1.00 92.50 172 SER A CA 1
ATOM 1307 C C . SER A 1 172 ? -0.564 -3.028 -13.921 1.00 92.50 172 SER A C 1
ATOM 1309 O O . SER A 1 172 ? -0.293 -1.834 -14.075 1.00 92.50 172 SER A O 1
ATOM 1311 N N . ALA A 1 173 ? -0.089 -3.714 -12.878 1.00 96.88 173 ALA A N 1
ATOM 1312 C CA . ALA A 1 173 ? 0.741 -3.092 -11.856 1.00 96.88 173 ALA A CA 1
ATOM 1313 C C . ALA A 1 173 ? 2.159 -2.807 -12.364 1.00 96.88 173 ALA A C 1
ATOM 1315 O O . ALA A 1 173 ? 2.784 -3.618 -13.046 1.00 96.88 173 ALA A O 1
ATOM 1316 N N . THR A 1 174 ? 2.716 -1.671 -11.953 1.00 97.81 174 THR A N 1
ATOM 1317 C CA . THR A 1 174 ? 4.108 -1.328 -12.247 1.00 97.81 174 THR A CA 1
ATOM 1318 C C . THR A 1 174 ? 5.039 -2.038 -11.266 1.00 97.81 174 THR A C 1
ATOM 1320 O O . THR A 1 174 ? 4.912 -1.888 -10.044 1.00 97.81 174 THR A O 1
ATOM 1323 N N . HIS A 1 175 ? 6.027 -2.770 -11.776 1.00 98.06 175 HIS A N 1
ATOM 1324 C CA . HIS A 1 175 ? 7.032 -3.445 -10.953 1.00 98.06 175 HIS A CA 1
ATOM 1325 C C . HIS A 1 175 ? 8.238 -2.527 -10.709 1.00 98.06 175 HIS A C 1
ATOM 1327 O O . HIS A 1 175 ? 8.908 -2.111 -11.645 1.00 98.06 175 HIS A O 1
ATOM 1333 N N . ILE A 1 176 ? 8.565 -2.222 -9.454 1.00 97.62 176 ILE A N 1
ATOM 1334 C CA . ILE A 1 176 ? 9.682 -1.321 -9.107 1.00 97.62 176 ILE A CA 1
ATOM 1335 C C . ILE A 1 176 ? 10.725 -2.031 -8.246 1.00 97.62 176 ILE A C 1
ATOM 1337 O O . ILE A 1 176 ? 10.416 -2.995 -7.540 1.00 97.62 176 ILE A O 1
ATOM 1341 N N . TRP A 1 177 ? 11.966 -1.538 -8.273 1.00 97.00 177 TRP A N 1
ATOM 1342 C CA . TRP A 1 177 ? 13.116 -2.158 -7.603 1.00 97.00 177 TRP A CA 1
ATOM 1343 C C . TRP A 1 177 ? 13.442 -3.580 -8.095 1.00 97.00 177 TRP A C 1
ATOM 1345 O O . TRP A 1 177 ? 13.911 -4.426 -7.326 1.00 97.00 177 TRP A O 1
ATOM 1355 N N . THR A 1 178 ? 13.228 -3.851 -9.385 1.00 97.69 178 THR A N 1
ATOM 1356 C CA . THR A 1 178 ? 13.278 -5.202 -9.971 1.00 97.69 178 THR A CA 1
ATOM 1357 C C . THR A 1 178 ? 14.648 -5.876 -9.948 1.00 97.69 178 THR A C 1
ATOM 1359 O O . THR A 1 178 ? 14.706 -7.101 -9.984 1.00 97.69 178 THR A O 1
ATOM 1362 N N . LYS A 1 179 ? 15.748 -5.133 -9.746 1.00 96.81 179 LYS A N 1
ATOM 1363 C CA . LYS A 1 179 ? 17.083 -5.714 -9.470 1.00 96.81 17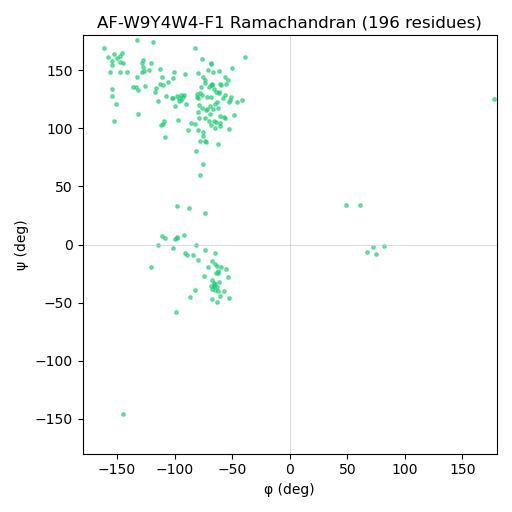9 LYS A CA 1
ATOM 1364 C C . LYS A 1 179 ? 17.096 -6.667 -8.264 1.00 96.81 179 LYS A C 1
ATOM 1366 O O . LYS A 1 179 ? 18.029 -7.446 -8.115 1.00 96.81 179 LYS A O 1
ATOM 1371 N N . ARG A 1 180 ? 16.110 -6.557 -7.366 1.00 96.56 180 ARG A N 1
ATOM 1372 C CA . ARG A 1 180 ? 15.966 -7.380 -6.153 1.00 96.56 180 ARG A CA 1
ATOM 1373 C C . ARG A 1 180 ? 14.810 -8.378 -6.230 1.00 96.56 180 ARG A C 1
ATOM 1375 O O . ARG A 1 180 ? 14.512 -9.014 -5.217 1.00 96.56 180 ARG A O 1
ATOM 1382 N N . ALA A 1 181 ? 14.152 -8.487 -7.383 1.00 97.56 181 ALA A N 1
ATOM 1383 C CA . ALA A 1 181 ? 13.062 -9.429 -7.570 1.00 97.56 181 ALA A CA 1
ATOM 1384 C C . ALA A 1 181 ? 13.573 -10.863 -7.385 1.00 97.56 181 ALA A C 1
ATOM 1386 O O . ALA A 1 181 ? 14.593 -11.251 -7.949 1.00 97.56 181 ALA A O 1
ATOM 1387 N N . ILE A 1 182 ? 12.853 -11.636 -6.573 1.00 97.81 182 ILE A N 1
ATOM 1388 C CA . ILE A 1 182 ? 13.098 -13.072 -6.346 1.00 97.81 182 ILE A CA 1
ATOM 1389 C C . ILE A 1 182 ? 11.982 -13.941 -6.942 1.00 97.81 182 ILE A C 1
ATOM 1391 O O . ILE A 1 182 ? 11.924 -15.142 -6.710 1.00 97.81 182 ILE A O 1
ATOM 1395 N N . VAL A 1 183 ? 11.080 -13.304 -7.687 1.00 96.88 183 VAL A N 1
ATOM 1396 C CA . VAL A 1 183 ? 9.989 -13.915 -8.440 1.00 96.88 183 VAL A CA 1
ATOM 1397 C C . VAL A 1 183 ? 10.054 -13.407 -9.873 1.00 96.88 183 VAL A C 1
ATOM 1399 O O . VAL A 1 183 ? 10.584 -12.320 -10.126 1.00 96.88 183 VAL A O 1
ATOM 1402 N N . ALA A 1 184 ? 9.501 -14.179 -10.805 1.00 96.62 184 ALA A N 1
ATOM 1403 C CA . ALA A 1 184 ? 9.372 -13.733 -12.182 1.00 96.62 184 ALA A CA 1
ATOM 1404 C C . ALA A 1 184 ? 8.530 -12.449 -12.253 1.00 96.62 184 ALA A C 1
ATOM 1406 O O . ALA A 1 184 ? 7.503 -12.320 -11.583 1.00 96.62 184 ALA A O 1
ATOM 1407 N N . ILE A 1 185 ? 8.976 -11.502 -13.074 1.00 96.56 185 ILE A N 1
ATOM 1408 C CA . ILE A 1 185 ? 8.199 -10.312 -13.418 1.00 96.56 185 ILE A CA 1
ATOM 1409 C C . ILE A 1 185 ? 7.422 -10.648 -14.691 1.00 96.56 185 ILE A C 1
ATOM 1411 O O . ILE A 1 185 ? 8.044 -11.139 -15.639 1.00 96.56 185 ILE A O 1
ATOM 1415 N N . PRO A 1 186 ? 6.095 -10.429 -14.728 1.00 94.25 186 PRO A N 1
ATOM 1416 C CA . PRO A 1 186 ? 5.300 -10.717 -15.914 1.00 94.25 186 PRO A CA 1
ATOM 1417 C C . PRO A 1 186 ? 5.860 -10.024 -17.162 1.00 94.25 186 PRO A C 1
ATOM 1419 O O . PRO A 1 186 ? 6.345 -8.896 -17.108 1.00 94.25 186 PRO A O 1
ATOM 1422 N N . HIS A 1 187 ? 5.817 -10.704 -18.306 1.00 93.12 187 HIS A N 1
ATOM 1423 C CA . HIS A 1 187 ? 6.318 -10.124 -19.549 1.00 93.12 187 HIS A CA 1
ATOM 1424 C C . HIS A 1 187 ? 5.430 -8.954 -20.001 1.00 93.12 187 HIS A C 1
ATOM 1426 O O . HIS A 1 187 ? 4.207 -9.060 -19.988 1.00 93.12 187 HIS A O 1
ATOM 1432 N N . GLY A 1 188 ? 6.046 -7.861 -20.454 1.00 92.12 188 GLY A N 1
ATOM 1433 C CA . GLY A 1 188 ? 5.336 -6.712 -21.025 1.00 92.12 188 GLY A CA 1
ATOM 1434 C C . GLY A 1 188 ? 4.750 -5.722 -20.013 1.00 92.12 188 GLY A C 1
ATOM 1435 O O . GLY A 1 188 ? 4.208 -4.707 -20.440 1.00 92.12 188 GLY A O 1
ATOM 1436 N N . VAL A 1 189 ? 4.881 -5.963 -18.702 1.00 94.75 189 VAL A N 1
ATOM 1437 C CA . VAL A 1 189 ? 4.458 -4.986 -17.684 1.00 94.75 189 VAL A CA 1
ATOM 1438 C C . VAL A 1 189 ? 5.498 -3.884 -17.511 1.00 94.75 189 VAL A C 1
ATOM 1440 O O . VAL A 1 189 ? 6.707 -4.108 -17.641 1.00 94.75 189 VAL A O 1
ATOM 1443 N N . GLU A 1 190 ? 5.025 -2.680 -17.189 1.00 96.81 190 GLU A N 1
ATOM 1444 C CA . GLU A 1 190 ? 5.900 -1.558 -16.861 1.00 96.81 190 GLU A CA 1
ATOM 1445 C C . GLU A 1 190 ? 6.791 -1.940 -15.674 1.00 96.81 190 GLU A C 1
ATOM 1447 O O . GLU A 1 190 ? 6.304 -2.376 -14.624 1.00 96.8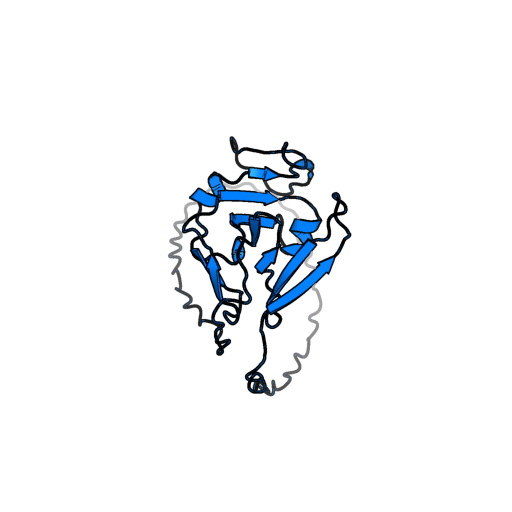1 190 GLU A O 1
ATOM 1452 N N . SER A 1 191 ? 8.109 -1.793 -15.830 1.00 97.12 191 SER A N 1
ATOM 1453 C CA . SER A 1 191 ? 9.034 -2.141 -14.762 1.00 97.12 191 SER A CA 1
ATOM 1454 C C . SER A 1 191 ? 10.289 -1.278 -14.709 1.00 97.12 191 SER A C 1
ATOM 1456 O O . SER A 1 191 ? 10.797 -0.810 -15.726 1.00 97.12 191 SER A O 1
ATOM 1458 N N . TYR A 1 192 ? 10.799 -1.087 -13.493 1.00 97.31 192 TYR A N 1
ATOM 1459 C CA . TYR A 1 192 ? 11.970 -0.270 -13.202 1.00 97.31 192 TYR A CA 1
ATOM 1460 C C . TYR A 1 192 ? 12.916 -1.004 -12.259 1.00 97.31 192 TYR A C 1
ATOM 1462 O O . TYR A 1 192 ? 12.510 -1.556 -11.232 1.00 97.31 192 TYR A O 1
ATOM 1470 N N . SER A 1 193 ? 14.213 -0.954 -12.565 1.00 96.00 193 SER A N 1
ATOM 1471 C CA . SER A 1 193 ? 15.245 -1.583 -11.737 1.00 96.00 193 SER A CA 1
ATOM 1472 C C . SER A 1 193 ? 15.336 -1.017 -10.319 1.00 96.00 193 SER A C 1
ATOM 1474 O O . SER A 1 193 ? 15.848 -1.697 -9.427 1.00 96.00 193 SER A O 1
ATOM 1476 N N . GLU A 1 194 ? 14.867 0.217 -10.121 1.00 93.12 194 GLU A N 1
ATOM 1477 C CA . GLU A 1 194 ? 14.959 1.023 -8.895 1.00 93.12 194 GLU A CA 1
ATOM 1478 C C . GLU A 1 194 ? 13.675 1.868 -8.732 1.00 93.12 194 GLU A C 1
ATOM 1480 O O . GLU A 1 194 ? 12.590 1.384 -9.068 1.00 93.12 194 GLU A O 1
ATOM 1485 N N . GLU A 1 195 ? 13.779 3.085 -8.188 1.00 87.94 195 GLU A N 1
ATOM 1486 C CA . GLU A 1 195 ? 12.681 4.060 -8.102 1.00 87.94 195 GLU A CA 1
ATOM 1487 C C . GLU A 1 195 ? 12.181 4.427 -9.516 1.00 87.94 195 GLU A C 1
ATOM 1489 O O . GLU A 1 195 ? 13.007 4.603 -10.420 1.00 87.94 195 GLU A O 1
ATOM 1494 N N . PRO A 1 196 ? 10.859 4.536 -9.742 1.00 85.88 196 PRO A N 1
ATOM 1495 C CA . PRO A 1 196 ? 10.339 4.997 -11.024 1.00 85.88 196 PRO A CA 1
ATOM 1496 C C . PRO A 1 196 ? 10.710 6.475 -11.273 1.00 85.88 196 PRO A C 1
ATOM 1498 O O . PRO A 1 196 ? 10.805 7.250 -10.317 1.00 85.88 196 PRO A O 1
ATOM 1501 N N . PRO A 1 197 ? 10.916 6.883 -12.539 1.00 80.31 197 PRO A N 1
ATOM 1502 C CA . PRO A 1 197 ? 11.126 8.282 -12.900 1.00 80.31 197 PRO A CA 1
ATOM 1503 C C . PRO A 1 197 ? 9.899 9.138 -12.542 1.00 80.31 197 PRO A C 1
ATOM 1505 O O . PRO A 1 197 ? 8.772 8.638 -12.520 1.00 80.31 197 PRO A O 1
ATOM 1508 N N . ALA A 1 198 ? 10.161 10.408 -12.215 1.00 67.38 198 ALA A N 1
ATOM 1509 C CA . ALA A 1 198 ? 9.163 11.392 -11.787 1.00 67.38 198 ALA A CA 1
ATOM 1510 C C . ALA A 1 198 ? 8.254 11.870 -12.926 1.00 67.38 198 ALA A C 1
ATOM 1512 O O . ALA A 1 198 ? 8.741 11.933 -14.078 1.00 67.38 198 ALA A O 1
#

Radius of gyration: 24.77 Å; Cα contacts (8 Å, |Δi|>4): 298; chains: 1; bounding box: 39×70×51 Å

Sequence (198 aa):
MEGRCQCGAVRFTTPLARPLKMYVCHCLECRRQSASAFGVTAIFPAFSLSNQKQSRTATVPEVEETDSKTDSKTDSKTDSKTDSKTDSKTESNPEVDVEVATAEQQDTDTNPDPDPDFDPIGLYQHSNTSSGRVKKGYFCKLCGTRLMHDGPTHVAVKGGCLEALDRDLLDSATHIWTKRAIVAIPHGVESYSEEPPA

Mean predicted aligned error: 13.96 Å

Solvent-accessible surface area (backbone atoms only — not comparable to full-atom values): 12538 Å² total; per-residue (Å²): 50,54,30,37,38,88,43,45,33,44,41,45,72,52,97,44,82,65,61,83,44,39,35,38,29,20,39,70,67,36,14,64,71,58,74,39,82,40,21,50,32,31,30,38,70,60,79,70,72,88,82,41,80,60,47,90,63,66,62,69,77,82,75,81,79,76,82,76,81,76,84,80,80,84,80,89,80,87,86,84,91,81,93,78,92,79,87,86,80,84,79,84,76,81,87,75,86,75,83,78,78,82,74,81,79,76,84,70,79,69,71,72,82,73,60,93,83,64,69,52,69,38,79,49,75,49,49,94,43,100,81,58,52,73,44,44,37,35,26,32,69,84,67,63,34,61,44,32,32,68,49,98,69,34,23,41,34,29,38,93,25,37,75,84,67,51,68,70,57,55,70,68,21,33,34,26,21,48,79,55,47,84,60,89,75,71,86,91,46,57,70,29,63,41,84,73,85,132

Foldseek 3Di:
DWFAFQLQQQIDDAPDPAAPAKEWEQDPVLCVLQVHNTFIWGKGWDDDSVPDDGDQDSDRPDPPPPPPDDPDDDDDDDDDDDDDDDDDDDDDDDDDDDPPPPDPDPPPVPPDRPDPPDDQKDWDWDLPDPVSDIWIWIAGNPRRHTAWIDDPTIIIGGLVGDPPNDPVSVVAHEYACCCNRPDDDDPPHHYYVHDDDD

InterPro domains:
  IPR006913 CENP-V/GFA domain [PF04828] (2-56)
  IPR006913 CENP-V/GFA domain [PS51891] (1-127)
  IPR011057 Mss4-like superfamily [SSF51316] (2-50)
  IPR011057 Mss4-like superfamily [SSF51316] (130-197)

Secondary structure (DSSP, 8-state):
-EEE-TTSS-EEE-SSSS-SEEEEE-SHHHHHHHTSSSEEEEEEE---GGGSPPPS------------------------------------PPP---------------PPPP-TT---EEEEEE--STT-PPEEEEEETTT--EEEE--SSEEEEEGGGBTT--HHHHHTPEEESGGG--SPPPTTS-EESSSPP-

Organism: NCBI:txid1182542

Nearest PDB structures (foldseek):
  8ajq-assembly2_C  TM=7.872E-01  e=1.789E-06  Pseudomonas aeruginosa PAO1

pLDDT: mean 77.16, std 24.04, range [31.48, 98.12]